Protein 1JBU (pdb70)

Secondary structure (DSSP, 8-state):
--SGGG--TTEEEEEETTEEEEEEEE-SSSEEEE-GGGGS---S----EEEEE-----TTEEEEEEEEEEEETT--TTSSSS--EEEEESSPPPPBTTB-PPB---HHHHHHTGGG-SEEEEEE---EEEEEEBPPGGGHHHHTGGG--TTPPS-HHHHEEEEEEE-S--TTHHHHTT-EEEEEETTEEEEEEEEEE-TT-SSS-EEEEEEEGGGTHHHHHHHHHSPP-S-SEEEE---/-TTTGGGG-SSEEE--SSS--EEE--TTEEE-TTSS-EEESSSS-TT--HHHH-/---EEEESSSTT---

Solvent-accessible surface area: 14350 Å² total; per-residue (Å²): 185,30,0,27,141,3,14,6,5,1,6,0,20,0,32,13,52,59,56,70,38,4,0,0,2,0,12,50,50,55,30,0,1,0,0,0,59,8,0,16,161,3,158,104,17,161,31,1,34,0,14,2,12,50,60,106,223,148,38,44,88,27,60,51,146,2,6,7,0,2,1,0,36,46,10,76,69,64,11,32,2,6,3,0,0,0,0,61,1,102,115,59,5,96,43,32,29,36,0,0,8,0,0,20,2,58,73,65,7,4,72,121,18,4,54,155,40,157,102,1,1,10,1,8,20,92,4,92,38,76,101,3,79,27,21,71,200,154,93,1,132,95,7,1,115,93,13,111,88,143,87,21,22,104,91,6,41,67,47,0,12,0,0,16,113,4,113,22,66,126,160,18,33,118,0,10,12,0,1,0,2,0,1,74,44,110,38,0,24,0,1,15,0,2,1,14,58,1,43,6,18,49,108,90,16,0,67,0,2,2,0,53,0,7,32,0,3,104,4,0,74,46,2,47,172,37,143,109,62,102,12,16,0,2,74,0,43,24,136,132,5,102,85,152,10,14,35,0,23,1,6,14,31,77,96,155,69,116,164,46,46,6,89,27,30,156,15,15,49,73,92,114,90,24,32,24,10,49,57,85,78,136,36,11,10,0,31,5,17,66,109,126,151,105,152,22,88,53,51,6,158,54,18,127,98,3,143,95

B-factor: mean 36.64, std 18.01, range [12.07, 80.24]

Nearest PDB structures (foldseek):
  1jbu-assembly2_H  TM=1.004E+00  e=6.207E-51  Homo sapiens
  1hcg-assembly1_A  TM=8.419E-01  e=1.911E-21  Homo sapiens
  3hpt-assembly2_D  TM=8.370E-01  e=3.574E-20  Homo sapiens
  1fax-assembly1_A  TM=8.422E-01  e=1.179E-19  Homo sapiens
  5vof-assembly1_H  TM=8.433E-01  e=3.128E-19  Homo sapiens

Structure (mmCIF, N/CA/C/O backbone):
data_1JBU
#
_entry.id   1JBU
#
_cell.length_a   67.440
_cell.length_b   84.510
_cell.length_c   84.840
_cell.angle_alpha   90.00
_cell.angle_beta   90.00
_cell.angle_gamma   90.00
#
_symmetry.space_group_name_H-M   'P 21 21 21'
#
loop_
_entity.id
_entity.type
_entity.pdbx_description
1 polymer 'COAGULATION FACTOR VII'
2 polymer 'COAGULATION FACTOR VII'
3 polymer 'Peptide exosite inhibitor A-183'
4 non-polymer 'SULFATE ION'
5 non-polymer BENZAMIDINE
6 water water
#
loop_
_atom_site.group_PDB
_atom_site.id
_atom_site.type_symbol
_atom_site.label_atom_id
_atom_site.label_alt_id
_atom_site.label_comp_id
_atom_site.label_asym_id
_atom_site.label_entity_id
_atom_site.label_seq_id
_atom_site.pdbx_PDB_ins_code
_atom_site.Cartn_x
_atom_site.Cartn_y
_atom_site.Cartn_z
_atom_site.occupancy
_atom_site.B_iso_or_equiv
_atom_site.auth_seq_id
_atom_site.auth_comp_id
_atom_site.auth_asym_id
_atom_site.auth_atom_id
_atom_site.pdbx_PDB_model_num
ATOM 1 N N . LYS A 1 5 ? 20.197 14.716 20.108 1.00 60.80 20 LYS H N 1
ATOM 2 C CA . LYS A 1 5 ? 20.084 14.445 18.676 1.00 58.16 20 LYS H CA 1
ATOM 3 C C . LYS A 1 5 ? 21.369 14.801 17.928 1.00 54.31 20 LYS H C 1
ATOM 4 O O . LYS A 1 5 ? 21.923 15.886 18.122 1.00 53.77 20 LYS H O 1
ATOM 10 N N . VAL A 1 6 ? 21.844 13.873 17.095 1.00 46.04 21 VAL H N 1
ATOM 11 C CA . VAL A 1 6 ? 23.046 14.081 16.287 1.00 38.96 21 VAL H CA 1
ATOM 12 C C . VAL A 1 6 ? 22.818 15.243 15.329 1.00 34.17 21 VAL H C 1
ATOM 13 O O . VAL A 1 6 ? 23.620 16.164 15.261 1.00 35.98 21 VAL H O 1
ATOM 17 N N . CYS A 1 7 ? 21.721 15.183 14.585 1.00 34.45 22 CYS H N 1
ATOM 18 C CA . CYS A 1 7 ? 21.377 16.226 13.625 1.00 31.78 22 CYS H CA 1
ATOM 19 C C . CYS A 1 7 ? 20.456 17.258 14.268 1.00 32.97 22 CYS H C 1
ATOM 20 O O . CYS A 1 7 ? 19.573 16.907 15.046 1.00 35.09 22 CYS H O 1
ATOM 23 N N . PRO A 1 8 ? 20.636 18.543 13.929 1.00 36.59 23 PRO H N 1
ATOM 24 C CA . PRO A 1 8 ? 19.814 19.627 14.486 1.00 38.34 23 PRO H CA 1
ATOM 25 C C . PRO A 1 8 ? 18.328 19.433 14.201 1.00 37.90 23 PRO H C 1
ATOM 26 O O . PRO A 1 8 ? 17.920 19.330 13.041 1.00 36.76 23 PRO H O 1
ATOM 30 N N . LYS A 1 9 ? 17.535 19.371 15.275 1.00 35.69 24 LYS H N 1
ATOM 31 C CA . LYS A 1 9 ? 16.086 19.162 15.193 1.00 36.96 24 LYS H CA 1
ATOM 32 C C . LYS A 1 9 ? 15.786 17.838 14.499 1.00 35.36 24 LYS H C 1
ATOM 33 O O . LYS A 1 9 ? 14.680 17.634 14.007 1.00 35.03 24 LYS H O 1
ATOM 39 N N . GLY A 1 10 ? 16.777 16.945 14.464 1.00 35.63 25 GLY H N 1
ATOM 40 C CA . GLY A 1 10 ? 16.610 15.656 13.814 1.00 29.97 25 GLY H CA 1
ATOM 41 C C . GLY A 1 10 ? 16.635 15.737 12.292 1.00 28.10 25 GLY H C 1
ATOM 42 O O . GLY A 1 10 ? 16.251 14.787 11.602 1.00 32.17 25 GLY H O 1
ATOM 43 N N . GLU A 1 11 ? 17.092 16.866 11.762 1.00 28.17 26 GLU H N 1
ATOM 44 C CA . GLU A 1 11 ? 17.165 17.067 10.315 1.00 27.84 26 GLU H CA 1
ATOM 45 C C . GLU A 1 11 ? 18.619 16.967 9.823 1.00 26.40 26 GLU H C 1
ATOM 46 O O . GLU A 1 11 ? 19.385 17.927 9.950 1.00 29.67 26 GLU H O 1
ATOM 52 N N . CYS A 1 12 ? 19.008 15.806 9.298 1.00 26.43 27 CYS H N 1
ATOM 53 C CA . CYS A 1 12 ? 20.376 15.625 8.797 1.00 23.76 27 CYS H CA 1
ATOM 54 C C . CYS A 1 12 ? 20.535 16.367 7.461 1.00 22.06 27 CYS H C 1
ATOM 55 O O . CYS A 1 12 ? 19.707 16.242 6.575 1.00 25.95 27 CYS H O 1
ATOM 58 N N . PRO A 1 13 ? 21.622 17.144 7.306 1.00 20.65 28 PRO H N 1
ATOM 59 C CA . PRO A 1 13 ? 21.834 17.904 6.075 1.00 16.57 28 PRO H CA 1
ATOM 60 C C . PRO A 1 13 ? 21.936 17.129 4.756 1.00 18.86 28 PRO H C 1
ATOM 61 O O . PRO A 1 13 ? 21.753 17.716 3.691 1.00 24.73 28 PRO H O 1
ATOM 65 N N . TRP A 1 14 ? 22.199 15.825 4.831 1.00 18.20 29 TRP H N 1
ATOM 66 C CA . TRP A 1 14 ? 22.295 14.991 3.621 1.00 18.31 29 TRP H CA 1
ATOM 67 C C . TRP A 1 14 ? 20.970 14.329 3.245 1.00 19.73 29 TRP H C 1
ATOM 68 O O . TRP A 1 14 ? 20.887 13.622 2.242 1.00 23.92 29 TRP H O 1
ATOM 79 N N A GLN A 1 15 ? 19.953 14.498 4.082 0.55 19.28 30 GLN H N 1
ATOM 80 N N B GLN A 1 15 ? 19.943 14.575 4.054 0.45 19.66 30 GLN H N 1
ATOM 81 C CA A GLN A 1 15 ? 18.665 13.883 3.791 0.55 17.15 30 GLN H CA 1
ATOM 82 C CA B GLN A 1 15 ? 18.613 14.012 3.833 0.45 18.73 30 GLN H CA 1
ATOM 83 C C A GLN A 1 15 ? 17.963 14.552 2.613 0.55 16.74 30 GLN H C 1
ATOM 84 C C B GLN A 1 15 ? 17.934 14.593 2.596 0.45 17.49 30 GLN H C 1
ATOM 85 O O A GLN A 1 15 ? 17.976 15.772 2.471 0.55 21.71 30 GLN H O 1
ATOM 86 O O B GLN A 1 15 ? 17.942 15.806 2.389 0.45 21.52 30 GLN H O 1
ATOM 97 N N . VAL A 1 16 ? 17.346 13.726 1.779 1.00 19.48 31 VAL H N 1
ATOM 98 C CA . VAL A 1 16 ? 16.642 14.183 0.595 1.00 17.59 31 VAL H CA 1
ATOM 99 C C . VAL A 1 16 ? 15.223 13.633 0.619 1.00 17.84 31 VAL H C 1
ATOM 100 O O . VAL A 1 16 ? 14.996 12.510 1.075 1.00 23.18 31 VAL H O 1
ATOM 104 N N . LEU A 1 17 ? 14.277 14.462 0.185 1.00 20.96 32 LEU H N 1
ATOM 105 C CA . LEU A 1 17 ? 12.883 14.063 0.068 1.00 17.55 32 LEU H CA 1
ATOM 106 C C . LEU A 1 17 ? 12.578 14.032 -1.437 1.00 20.41 32 LEU H C 1
ATOM 107 O O . LEU A 1 17 ? 12.814 15.010 -2.154 1.00 22.51 32 LEU H O 1
ATOM 112 N N . LEU A 1 18 ? 12.079 12.900 -1.913 1.00 20.75 33 LEU H N 1
ATOM 113 C CA . LEU A 1 18 ? 11.740 12.770 -3.320 1.00 17.34 33 LEU H CA 1
ATOM 114 C C . LEU A 1 18 ? 10.221 12.931 -3.465 1.00 19.84 33 LEU H C 1
ATOM 115 O O . LEU A 1 18 ? 9.456 12.264 -2.771 1.00 27.98 33 LEU H O 1
ATOM 120 N N . LEU A 1 19 ? 9.811 13.838 -4.350 1.00 20.52 34 LEU H N 1
ATOM 121 C CA . LEU A 1 19 ? 8.400 14.107 -4.608 1.00 16.54 34 LEU H CA 1
ATOM 122 C C . LEU A 1 19 ? 8.071 13.876 -6.079 1.00 17.68 34 LEU H C 1
ATOM 123 O O . LEU A 1 19 ? 8.896 14.146 -6.963 1.00 21.08 34 LEU H O 1
ATOM 128 N N . VAL A 1 20 ? 6.843 13.423 -6.317 1.00 22.18 35 VAL H N 1
ATOM 129 C CA . VAL A 1 20 ? 6.316 13.203 -7.664 1.00 19.45 35 VAL H CA 1
ATOM 130 C C . VAL A 1 20 ? 4.946 13.903 -7.658 1.00 19.55 35 VAL H C 1
ATOM 131 O O . VAL A 1 20 ? 4.095 13.575 -6.835 1.00 27.15 35 VAL H O 1
ATOM 135 N N . ASN A 1 21 ? 4.751 14.866 -8.554 1.00 21.99 37 ASN H N 1
ATOM 136 C CA . ASN A 1 21 ? 3.492 15.605 -8.605 1.00 22.32 37 ASN H CA 1
ATOM 137 C C . ASN A 1 21 ? 3.223 16.254 -7.226 1.00 25.19 37 ASN H C 1
ATOM 138 O O . ASN A 1 21 ? 2.082 16.383 -6.809 1.00 27.93 37 ASN H O 1
ATOM 143 N N . GLY A 1 22 ? 4.292 16.588 -6.506 1.00 22.48 38 GLY H N 1
ATOM 144 C CA . GLY A 1 22 ? 4.167 17.208 -5.197 1.00 16.21 38 GLY H CA 1
ATOM 145 C C . GLY A 1 22 ? 3.882 16.259 -4.044 1.00 19.07 38 GLY H C 1
ATOM 146 O O . GLY A 1 22 ? 3.854 16.685 -2.876 1.00 24.71 38 GLY H O 1
ATOM 147 N N . ALA A 1 23 ? 3.684 14.982 -4.349 1.00 23.08 39 ALA H N 1
ATOM 148 C CA . ALA A 1 23 ? 3.395 13.988 -3.321 1.00 18.63 39 ALA H CA 1
ATOM 149 C C . ALA A 1 23 ? 4.662 13.227 -2.922 1.00 22.34 39 ALA H C 1
ATOM 150 O O . ALA A 1 23 ? 5.529 12.982 -3.755 1.00 24.72 39 ALA H O 1
ATOM 152 N N . GLN A 1 24 ? 4.754 12.849 -1.646 1.00 25.02 40 GLN H N 1
ATOM 153 C CA . GLN A 1 24 ? 5.911 12.110 -1.144 1.00 21.51 40 GLN H CA 1
ATOM 154 C C . GLN A 1 24 ? 6.072 10.746 -1.797 1.00 23.72 40 GLN H C 1
ATOM 155 O O . GLN A 1 24 ? 5.154 9.925 -1.795 1.00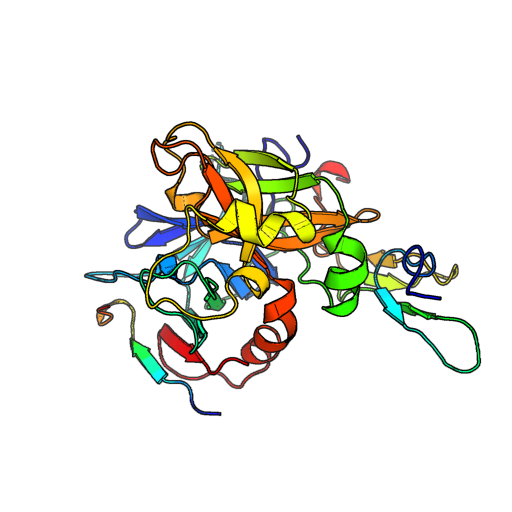 25.98 40 GLN H O 1
ATOM 161 N N . LEU A 1 25 ? 7.262 10.498 -2.337 1.00 20.84 41 LEU H N 1
ATOM 162 C CA . LEU A 1 25 ? 7.540 9.221 -2.974 1.00 17.95 41 LEU H CA 1
ATOM 163 C C . LEU A 1 25 ? 8.451 8.379 -2.104 1.00 19.46 41 LEU H C 1
ATOM 164 O O . LEU A 1 25 ? 8.127 7.245 -1.754 1.00 23.33 41 LEU H O 1
ATOM 169 N N . CYS A 1 26 ? 9.582 8.970 -1.731 1.00 19.68 42 CYS H N 1
ATOM 170 C CA . CYS A 1 26 ? 10.594 8.260 -0.969 1.00 17.49 42 CYS H CA 1
ATOM 171 C C . CYS A 1 26 ? 11.610 9.263 -0.450 1.00 15.91 42 CYS H C 1
ATOM 172 O O . CYS A 1 26 ? 11.496 10.461 -0.691 1.00 20.85 42 CYS H O 1
ATOM 175 N N . GLY A 1 27 ? 12.588 8.744 0.280 1.00 21.91 43 GLY H N 1
ATOM 176 C CA . GLY A 1 27 ? 13.665 9.554 0.809 1.00 21.03 43 GLY H CA 1
ATOM 177 C C . GLY A 1 27 ? 14.911 9.224 -0.005 1.00 19.52 43 GLY H C 1
ATOM 178 O O . GLY A 1 27 ? 14.860 8.399 -0.924 1.00 23.17 43 GLY H O 1
ATOM 179 N N . GLY A 1 28 ? 16.021 9.871 0.339 1.00 20.97 44 GLY H N 1
ATOM 180 C CA . GLY A 1 28 ? 17.270 9.639 -0.360 1.00 16.14 44 GLY H CA 1
ATOM 181 C C . GLY A 1 28 ? 18.426 10.282 0.388 1.00 16.40 44 GLY H C 1
ATOM 182 O O . GLY A 1 28 ? 18.220 10.951 1.402 1.00 20.32 44 GLY H O 1
ATOM 183 N N . THR A 1 29 ? 19.635 10.112 -0.135 1.00 20.33 45 THR H N 1
ATOM 184 C CA . THR A 1 29 ? 20.835 10.659 0.495 1.00 16.89 45 THR H CA 1
ATOM 185 C C . THR A 1 29 ? 21.705 11.399 -0.529 1.00 16.96 45 THR H C 1
ATOM 186 O O . THR A 1 29 ? 22.051 10.851 -1.566 1.00 22.31 45 THR H O 1
ATOM 190 N N . LEU A 1 30 ? 22.067 12.638 -0.216 1.00 16.35 46 LEU H N 1
ATOM 191 C CA . LEU A 1 30 ? 22.947 13.424 -1.080 1.00 16.52 46 LEU H CA 1
ATOM 192 C C . LEU A 1 30 ? 24.371 12.895 -0.831 1.00 17.01 46 LEU H C 1
ATOM 193 O O . LEU A 1 30 ? 24.766 12.734 0.327 1.00 21.77 46 LEU H O 1
ATOM 198 N N . ILE A 1 31 ? 25.119 12.574 -1.890 1.00 20.61 47 ILE H N 1
ATOM 199 C CA . ILE A 1 31 ? 26.498 12.104 -1.701 1.00 14.91 47 ILE H CA 1
ATOM 200 C C . ILE A 1 31 ? 27.554 13.066 -2.281 1.00 18.10 47 ILE H C 1
ATOM 201 O O . ILE A 1 31 ? 28.752 12.900 -2.074 1.00 27.78 47 ILE H O 1
ATOM 206 N N . ASN A 1 32 ? 27.069 14.072 -3.003 1.00 20.80 48 ASN H N 1
ATOM 207 C CA . ASN A 1 32 ? 27.872 15.150 -3.585 1.00 20.31 48 ASN H CA 1
ATOM 208 C C . ASN A 1 32 ? 26.867 16.158 -4.176 1.00 22.11 48 ASN H C 1
ATOM 209 O O . ASN A 1 32 ? 25.665 15.914 -4.125 1.00 26.96 48 ASN H O 1
ATOM 214 N N . THR A 1 33 ? 27.324 17.252 -4.770 1.00 23.68 49 THR H N 1
ATOM 215 C CA . THR A 1 33 ? 26.380 18.263 -5.258 1.00 21.94 49 THR H CA 1
ATOM 216 C C . THR A 1 33 ? 25.406 17.853 -6.351 1.00 20.83 49 THR H C 1
ATOM 217 O O . THR A 1 33 ? 24.398 18.515 -6.548 1.00 23.96 49 THR H O 1
ATOM 221 N N . ILE A 1 34 ? 25.675 16.748 -7.031 1.00 22.74 50 ILE H N 1
ATOM 222 C CA . ILE A 1 34 ? 24.813 16.350 -8.132 1.00 20.94 50 ILE H CA 1
ATOM 223 C C . ILE A 1 34 ? 24.175 14.966 -8.042 1.00 17.59 50 ILE H C 1
ATOM 224 O O . ILE A 1 34 ? 23.227 14.668 -8.767 1.00 20.18 50 ILE H O 1
ATOM 229 N N . TRP A 1 35 ? 24.651 14.146 -7.113 1.00 22.10 51 TRP H N 1
ATOM 230 C CA . TRP A 1 35 ? 24.165 12.789 -6.995 1.00 18.94 51 TRP H CA 1
ATOM 231 C C . TRP A 1 35 ? 23.478 12.468 -5.668 1.00 19.09 51 TRP H C 1
ATOM 232 O O . TRP A 1 35 ? 23.931 12.867 -4.596 1.00 23.08 51 TRP H O 1
ATOM 243 N N . VAL A 1 36 ? 22.401 11.702 -5.783 1.00 22.39 52 VAL H N 1
ATOM 244 C CA . VAL A 1 36 ? 21.587 11.270 -4.656 1.00 18.67 52 VAL H CA 1
ATOM 245 C C . VAL A 1 36 ? 21.411 9.761 -4.740 1.00 17.09 52 VAL H C 1
ATOM 246 O O . VAL A 1 36 ? 21.197 9.211 -5.829 1.00 19.34 52 VAL H O 1
ATOM 250 N N . VAL A 1 37 ? 21.503 9.086 -3.597 1.00 20.11 53 VAL H N 1
ATOM 251 C CA . VAL A 1 37 ? 21.318 7.643 -3.572 1.00 16.02 53 VAL H CA 1
ATOM 252 C C . VAL A 1 37 ? 19.988 7.329 -2.879 1.00 17.60 53 VAL H C 1
ATOM 253 O O . VAL A 1 37 ? 19.690 7.875 -1.815 1.00 24.99 53 VAL H O 1
ATOM 257 N N . SER A 1 38 ? 19.182 6.483 -3.513 1.00 19.32 54 SER H N 1
ATOM 258 C CA . SER A 1 38 ? 17.883 6.089 -2.969 1.00 16.78 54 SER H CA 1
ATOM 259 C C . SER A 1 38 ? 17.692 4.580 -3.210 1.00 18.31 54 SER H C 1
ATOM 260 O O . SER A 1 38 ? 18.668 3.847 -3.422 1.00 22.74 54 SER H O 1
ATOM 263 N N . ALA A 1 39 ? 16.457 4.108 -3.096 1.00 21.18 55 ALA H N 1
ATOM 264 C CA . ALA A 1 39 ? 16.160 2.694 -3.298 1.00 17.31 55 ALA H CA 1
ATOM 265 C C . ALA A 1 39 ? 15.449 2.462 -4.636 1.00 17.64 55 ALA H C 1
ATOM 266 O O . ALA A 1 39 ? 14.604 3.255 -5.057 1.00 22.57 55 ALA H O 1
ATOM 268 N N . ALA A 1 40 ? 15.812 1.366 -5.291 1.00 19.40 56 ALA H N 1
ATOM 269 C CA . ALA A 1 40 ? 15.213 0.993 -6.578 1.00 22.19 56 ALA H CA 1
ATOM 270 C C . ALA A 1 40 ? 13.702 0.742 -6.492 1.00 19.51 56 ALA H C 1
ATOM 271 O O . ALA A 1 40 ? 12.971 1.082 -7.415 1.00 24.48 56 ALA H O 1
ATOM 273 N N . HIS A 1 41 ? 13.232 0.189 -5.373 1.00 22.20 57 HIS H N 1
ATOM 274 C CA . HIS A 1 41 ? 11.811 -0.121 -5.228 1.00 20.81 57 HIS H CA 1
ATOM 275 C C . HIS A 1 41 ? 10.921 1.117 -5.279 1.00 24.19 57 HIS H C 1
ATOM 276 O O . HIS A 1 41 ? 9.718 1.014 -5.520 1.00 26.05 57 HIS H O 1
ATOM 283 N N . CYS A 1 42 ? 11.530 2.290 -5.106 1.00 22.69 58 CYS H N 1
ATOM 284 C CA . CYS A 1 42 ? 10.795 3.550 -5.176 1.00 22.46 58 CYS H CA 1
ATOM 285 C C . CYS A 1 42 ? 10.297 3.804 -6.597 1.00 21.46 58 CYS H C 1
ATOM 286 O O . CYS A 1 42 ? 9.438 4.666 -6.821 1.00 25.91 58 CYS H O 1
ATOM 289 N N . PHE A 1 43 ? 10.850 3.061 -7.556 1.00 21.30 59 PHE H N 1
ATOM 290 C CA . PHE A 1 43 ? 10.464 3.228 -8.949 1.00 21.06 59 PHE H CA 1
ATOM 291 C C . PHE A 1 43 ? 9.727 2.022 -9.548 1.00 24.10 59 PHE H C 1
ATOM 292 O O . PHE A 1 43 ? 9.599 1.915 -10.767 1.00 26.98 59 PHE H O 1
ATOM 300 N N . ASP A 1 44 ? 9.196 1.157 -8.677 1.00 24.93 60 ASP H N 1
ATOM 301 C CA . ASP A 1 44 ? 8.455 -0.036 -9.116 1.00 26.98 60 ASP H CA 1
ATOM 302 C C . ASP A 1 44 ? 7.162 0.289 -9.864 1.00 29.27 60 ASP H C 1
ATOM 303 O O . ASP A 1 44 ? 6.783 -0.423 -10.789 1.00 31.10 60 ASP H O 1
ATOM 308 N N . LYS A 1 45 A 6.467 1.336 -9.422 1.00 30.83 60 LYS H N 1
ATOM 309 C CA . LYS A 1 45 A 5.206 1.741 -10.038 1.00 26.79 60 LYS H CA 1
ATOM 310 C C . LYS A 1 45 A 5.257 3.175 -10.513 1.00 24.24 60 LYS H C 1
ATOM 311 O O . LYS A 1 45 A 5.375 4.098 -9.706 1.00 25.76 60 LYS H O 1
ATOM 317 N N . ILE A 1 46 B 5.182 3.361 -11.829 1.00 23.22 60 ILE H N 1
ATOM 318 C CA . ILE A 1 46 B 5.225 4.695 -12.402 1.00 22.42 60 ILE H CA 1
ATOM 319 C C . ILE A 1 46 B 4.071 4.885 -13.370 1.00 26.00 60 ILE H C 1
ATOM 320 O O . ILE A 1 46 B 3.955 4.178 -14.376 1.00 29.35 60 ILE H O 1
ATOM 325 N N . LYS A 1 47 C 3.230 5.862 -13.064 1.00 29.24 60 LYS H N 1
ATOM 326 C CA . LYS A 1 47 C 2.080 6.153 -13.896 1.00 29.22 60 LYS H CA 1
ATOM 327 C C . LYS A 1 47 C 1.653 7.579 -13.673 1.00 27.80 60 LYS H C 1
ATOM 328 O O . LYS A 1 47 C 1.446 8.000 -12.526 1.00 29.32 60 LYS H O 1
ATOM 334 N N . ASN A 1 48 D 1.590 8.334 -14.769 1.00 29.14 60 ASN H N 1
ATOM 335 C CA . ASN A 1 48 D 1.167 9.733 -14.748 1.00 27.32 60 ASN H CA 1
ATOM 336 C C . ASN A 1 48 D 2.084 10.659 -13.930 1.00 28.15 60 ASN H C 1
ATOM 337 O O . ASN A 1 48 D 1.604 11.565 -13.237 1.00 26.42 60 ASN H O 1
ATOM 342 N N . TRP A 1 49 ? 3.394 10.406 -13.981 1.00 27.15 61 TRP H N 1
ATOM 343 C CA . TRP A 1 49 ? 4.352 11.262 -13.284 1.00 23.28 61 TRP H CA 1
ATOM 344 C C . TRP A 1 49 ? 4.602 12.455 -14.188 1.00 23.19 61 TRP H C 1
ATOM 345 O O . TRP A 1 49 ? 4.848 12.295 -15.381 1.00 27.10 61 TRP H O 1
ATOM 356 N N . ARG A 1 50 ? 4.540 13.652 -13.620 1.00 23.13 62 ARG H N 1
ATOM 357 C CA . ARG A 1 50 ? 4.772 14.863 -14.396 1.00 24.68 62 ARG H CA 1
ATOM 358 C C . ARG A 1 50 ? 6.181 15.356 -14.113 1.00 24.84 62 ARG H C 1
ATOM 359 O O . ARG A 1 50 ? 6.717 16.192 -14.844 1.00 26.84 62 ARG H O 1
ATOM 367 N N . ASN A 1 51 ? 6.798 14.795 -13.076 1.00 23.90 63 ASN H N 1
ATOM 368 C CA . ASN A 1 51 ? 8.134 15.203 -12.682 1.00 22.98 63 ASN H CA 1
ATOM 369 C C . ASN A 1 51 ? 8.663 14.282 -11.587 1.00 23.78 63 ASN H C 1
ATOM 370 O O . ASN A 1 51 ? 8.002 13.314 -11.214 1.00 24.91 63 ASN H O 1
ATOM 375 N N . LEU A 1 52 ? 9.868 14.592 -11.112 1.00 21.76 64 LEU H N 1
ATOM 376 C CA . LEU A 1 52 ? 10.524 13.888 -10.002 1.00 21.98 64 LEU H CA 1
ATOM 377 C C . LEU A 1 52 ? 11.427 14.983 -9.413 1.00 18.32 64 LEU H C 1
ATOM 378 O O . 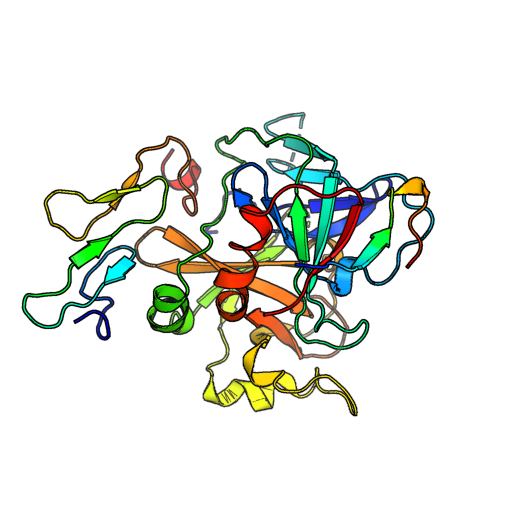LEU A 1 52 ? 12.381 15.431 -10.049 1.00 20.69 64 LEU H O 1
ATOM 383 N N . ILE A 1 53 ? 11.071 15.438 -8.221 1.00 19.15 65 ILE H N 1
ATOM 384 C CA . ILE A 1 53 ? 11.767 16.524 -7.553 1.00 17.73 65 ILE H CA 1
ATOM 385 C C . ILE A 1 53 ? 12.457 16.078 -6.268 1.00 18.98 65 ILE H C 1
ATOM 386 O O . ILE A 1 53 ? 11.872 15.344 -5.465 1.00 23.05 65 ILE H O 1
ATOM 391 N N . ALA A 1 54 ? 13.696 16.539 -6.085 1.00 20.10 66 ALA H N 1
ATOM 392 C CA . ALA A 1 54 ? 14.470 16.255 -4.881 1.00 20.36 66 ALA H CA 1
ATOM 393 C C . ALA A 1 54 ? 14.430 17.542 -4.042 1.00 20.08 66 ALA H C 1
ATOM 394 O O . ALA A 1 54 ? 14.730 18.632 -4.544 1.00 23.36 66 ALA H O 1
ATOM 396 N N . VAL A 1 55 ? 14.026 17.420 -2.782 1.00 21.74 67 VAL H N 1
ATOM 397 C CA . VAL A 1 55 ? 13.945 18.576 -1.896 1.00 19.67 67 VAL H CA 1
ATOM 398 C C . VAL A 1 55 ? 14.983 18.383 -0.793 1.00 18.85 67 VAL H C 1
ATOM 399 O O . VAL A 1 55 ? 15.070 17.310 -0.195 1.00 19.97 67 VAL H O 1
ATOM 403 N N . LEU A 1 56 ? 15.771 19.426 -0.547 1.00 24.87 68 LEU H N 1
ATOM 404 C CA . LEU A 1 56 ? 16.841 19.376 0.452 1.00 24.36 68 LEU H CA 1
ATOM 405 C C . LEU A 1 56 ? 16.731 20.569 1.385 1.00 26.81 68 LEU H C 1
ATOM 406 O O . LEU A 1 56 ? 16.081 21.567 1.055 1.00 26.68 68 LEU H O 1
ATOM 411 N N . GLY A 1 57 ? 17.409 20.464 2.529 1.00 28.30 69 GLY H N 1
ATOM 412 C CA . GLY A 1 57 ? 17.447 21.558 3.480 1.00 28.34 69 GLY H CA 1
ATOM 413 C C . GLY A 1 57 ? 16.405 21.662 4.575 1.00 34.35 69 GLY H C 1
ATOM 414 O O . GLY A 1 57 ? 15.699 20.709 4.899 1.00 35.84 69 GLY H O 1
ATOM 415 N N . GLU A 1 58 ? 16.343 22.857 5.156 1.00 40.20 70 GLU H N 1
ATOM 416 C CA . GLU A 1 58 ? 15.439 23.170 6.252 1.00 45.85 70 GLU H CA 1
ATOM 417 C C . GLU A 1 58 ? 13.983 23.179 5.798 1.00 49.52 70 GLU H C 1
ATOM 418 O O . GLU A 1 58 ? 13.599 23.953 4.921 1.00 49.73 70 GLU H O 1
ATOM 424 N N . HIS A 1 59 ? 13.180 22.307 6.398 1.00 54.06 71 HIS H N 1
ATOM 425 C CA . HIS A 1 59 ? 11.761 22.203 6.055 1.00 62.92 71 HIS H CA 1
ATOM 426 C C . HIS A 1 59 ? 10.868 22.316 7.291 1.00 64.24 71 HIS H C 1
ATOM 427 O O . HIS A 1 59 ? 9.640 22.313 7.182 1.00 67.25 71 HIS H O 1
ATOM 434 N N . ASP A 1 60 ? 11.490 22.414 8.462 0.00 65.35 72 ASP H N 1
ATOM 435 C CA . ASP A 1 60 ? 10.750 22.524 9.715 0.00 66.26 72 ASP H CA 1
ATOM 436 C C . ASP A 1 60 ? 11.648 23.057 10.828 0.00 66.44 72 ASP H C 1
ATOM 437 O O . ASP A 1 60 ? 12.853 23.230 10.641 0.00 66.58 72 ASP H O 1
ATOM 442 N N . HIS A 1 64 ? 10.295 29.527 7.054 0.00 78.22 76 HIS H N 1
ATOM 443 C CA . HIS A 1 64 ? 9.670 30.111 5.872 0.00 78.31 76 HIS H CA 1
ATOM 444 C C . HIS A 1 64 ? 10.744 30.487 4.854 0.00 78.97 76 HIS H C 1
ATOM 445 O O . HIS A 1 64 ? 11.484 31.454 5.054 0.00 79.07 76 HIS H O 1
ATOM 452 N N . ASP A 1 65 ? 10.833 29.700 3.778 1.00 79.89 77 ASP H N 1
ATOM 453 C CA . ASP A 1 65 ? 11.826 29.890 2.705 1.00 80.24 77 ASP H CA 1
ATOM 454 C C . ASP A 1 65 ? 13.256 29.528 3.137 1.00 80.24 77 ASP H C 1
ATOM 455 O O . ASP A 1 65 ? 14.074 29.083 2.321 1.00 79.82 77 ASP H O 1
ATOM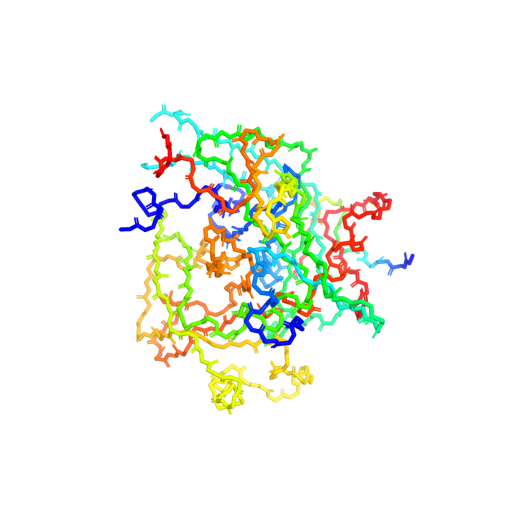 460 N N . GLY A 1 66 ? 13.523 29.712 4.430 1.00 80.24 78 GLY H N 1
ATOM 461 C CA . GLY A 1 66 ? 14.823 29.457 5.025 1.00 75.95 78 GLY H CA 1
ATOM 462 C C . GLY A 1 66 ? 15.550 28.173 4.693 1.00 72.88 78 GLY H C 1
ATOM 463 O O . GLY A 1 66 ? 15.162 27.087 5.124 1.00 76.77 78 GLY H O 1
ATOM 464 N N . ASP A 1 67 ? 16.622 28.331 3.925 1.00 67.58 79 ASP H N 1
ATOM 465 C CA . ASP A 1 67 ? 17.504 27.250 3.496 1.00 62.68 79 ASP H CA 1
ATOM 466 C C . ASP A 1 67 ? 16.880 25.982 2.893 1.00 55.41 79 ASP H C 1
ATOM 467 O O . ASP A 1 67 ? 17.233 24.868 3.294 1.00 55.71 79 ASP H O 1
ATOM 472 N N . GLU A 1 68 ? 15.969 26.146 1.934 1.00 44.45 80 GLU H N 1
ATOM 473 C CA . GLU A 1 68 ? 15.357 24.993 1.269 1.00 38.50 80 GLU H CA 1
ATOM 474 C C . GLU A 1 68 ? 15.619 25.066 -0.227 1.00 33.23 80 GLU H C 1
ATOM 475 O O . GLU A 1 68 ? 15.444 26.117 -0.842 1.00 37.35 80 GLU H O 1
ATOM 481 N N . GLN A 1 69 ? 16.052 23.948 -0.801 1.00 27.50 81 GLN H N 1
ATOM 482 C CA . GLN A 1 69 ? 16.352 23.880 -2.224 1.00 27.74 81 GLN H CA 1
ATOM 483 C C . GLN A 1 69 ? 15.653 22.706 -2.886 1.00 24.55 81 GLN H C 1
ATOM 484 O O . GLN A 1 69 ? 15.539 21.627 -2.305 1.00 29.50 81 GLN H O 1
ATOM 490 N N . SER A 1 70 ? 15.209 22.917 -4.118 1.00 22.32 82 SER H N 1
ATOM 491 C CA . SER A 1 70 ? 14.552 21.865 -4.865 1.00 23.89 82 SER H CA 1
ATOM 492 C C . SER A 1 70 ? 15.262 21.681 -6.192 1.00 22.75 82 SER H C 1
ATOM 493 O O . SER A 1 70 ? 15.749 22.646 -6.782 1.00 26.47 82 SER H O 1
ATOM 496 N N . ARG A 1 71 ? 15.313 20.435 -6.652 1.00 21.78 83 ARG H N 1
ATOM 497 C CA . ARG A 1 71 ? 15.987 20.107 -7.896 1.00 17.36 83 ARG H CA 1
ATOM 498 C C . ARG A 1 71 ? 15.283 19.026 -8.672 1.00 18.25 83 ARG H C 1
ATOM 499 O O . ARG A 1 71 ? 14.939 17.982 -8.123 1.00 23.51 83 ARG H O 1
ATOM 507 N N . ARG A 1 72 ? 15.048 19.293 -9.953 1.00 19.49 84 ARG H N 1
ATOM 508 C CA . ARG A 1 72 ? 14.452 18.293 -10.823 1.00 17.26 84 ARG H CA 1
ATOM 509 C C . ARG A 1 72 ? 15.479 17.170 -10.948 1.00 18.78 84 ARG H C 1
ATOM 510 O O . ARG A 1 72 ? 16.683 17.442 -11.027 1.00 24.02 84 ARG H O 1
ATOM 518 N N . VAL A 1 73 ? 15.017 15.922 -10.934 1.00 22.76 85 VAL H N 1
ATOM 519 C CA . VAL A 1 73 ? 15.915 14.780 -11.074 1.00 19.00 85 VAL H CA 1
ATOM 520 C C . VAL A 1 73 ? 15.984 14.422 -12.559 1.00 24.37 85 VAL H C 1
ATOM 521 O O . VAL A 1 73 ? 14.964 14.069 -13.172 1.00 28.12 85 VAL H O 1
ATOM 525 N N . ALA A 1 74 ? 17.183 14.528 -13.127 1.00 21.30 86 ALA H N 1
ATOM 526 C CA . ALA A 1 74 ? 17.397 14.240 -14.540 1.00 20.14 86 ALA H CA 1
ATOM 527 C C . ALA A 1 74 ? 17.353 12.775 -14.904 1.00 21.65 86 ALA H C 1
ATOM 528 O O . ALA A 1 74 ? 16.800 12.415 -15.935 1.00 26.39 86 ALA H O 1
ATOM 530 N N . GLN A 1 75 ? 17.907 11.925 -14.043 1.00 22.81 87 GLN H N 1
ATOM 531 C CA . GLN A 1 75 ? 17.991 10.512 -14.361 1.00 18.38 87 GLN H CA 1
ATOM 532 C C . GLN A 1 75 ? 18.094 9.618 -13.134 1.00 21.32 87 GLN H C 1
ATOM 533 O O . GLN A 1 75 ? 18.691 9.996 -12.119 1.00 23.95 87 GLN H O 1
ATOM 539 N N . VAL A 1 76 ? 17.503 8.434 -13.255 1.00 21.31 88 VAL H N 1
ATOM 540 C CA . VAL A 1 76 ? 17.510 7.417 -12.213 1.00 17.39 88 VAL H CA 1
ATOM 541 C C . VAL A 1 76 ? 18.097 6.149 -12.838 1.00 19.65 88 VAL H C 1
ATOM 542 O O . VAL A 1 76 ? 17.654 5.708 -13.894 1.00 23.51 88 VAL H O 1
ATOM 546 N N . ILE A 1 77 ? 19.081 5.562 -12.166 1.00 23.02 89 ILE H N 1
ATOM 547 C CA . ILE A 1 77 ? 19.723 4.345 -12.639 1.00 20.41 89 ILE H CA 1
ATOM 548 C C . ILE A 1 77 ? 19.633 3.254 -11.568 1.00 21.46 89 ILE H C 1
ATOM 549 O O . ILE A 1 77 ? 19.973 3.480 -10.398 1.00 18.34 89 ILE H O 1
ATOM 554 N N . ILE A 1 78 ? 19.126 2.088 -11.965 1.00 23.39 90 ILE H N 1
ATOM 555 C CA . ILE A 1 78 ? 19.001 0.950 -11.069 1.00 21.09 90 ILE H CA 1
ATOM 556 C C . ILE A 1 78 ? 19.845 -0.209 -11.613 1.00 25.06 90 ILE H C 1
ATOM 557 O O . ILE A 1 78 ? 20.077 -0.302 -12.820 1.00 28.48 90 ILE H O 1
ATOM 562 N N . PRO A 1 79 ? 20.334 -1.097 -10.731 1.00 22.81 91 PRO H N 1
ATOM 563 C CA . PRO A 1 79 ? 21.150 -2.210 -11.229 1.00 22.25 91 PRO H CA 1
ATOM 564 C C . PRO A 1 79 ? 20.374 -3.274 -12.003 1.00 30.20 91 PRO H C 1
ATOM 565 O O . PRO A 1 79 ? 19.193 -3.508 -11.752 1.00 30.93 91 PRO H O 1
ATOM 569 N N . SER A 1 80 ? 21.060 -3.920 -12.942 1.00 31.56 92 SER H N 1
ATOM 570 C CA . SER A 1 80 ? 20.456 -4.963 -13.769 1.00 26.44 92 SER H CA 1
ATOM 571 C C . SER A 1 80 ? 19.961 -6.130 -12.920 1.00 27.66 92 SER H C 1
ATOM 572 O O . SER A 1 80 ? 18.997 -6.801 -13.284 1.00 32.97 92 SER H O 1
ATOM 575 N N . THR A 1 81 ? 20.595 -6.340 -11.769 1.00 28.85 93 THR H N 1
ATOM 576 C CA . THR A 1 81 ? 20.225 -7.435 -10.865 1.00 27.64 93 THR H CA 1
ATOM 577 C C . THR A 1 81 ? 18.962 -7.199 -10.038 1.00 29.83 93 THR H C 1
ATOM 578 O O . THR A 1 81 ? 18.466 -8.121 -9.387 1.00 31.93 93 THR H O 1
ATOM 582 N N . TYR A 1 82 ? 18.481 -5.960 -9.998 1.00 32.46 94 TYR H N 1
ATOM 583 C CA . TYR A 1 82 ? 17.275 -5.650 -9.230 1.00 28.26 94 TYR H CA 1
ATOM 584 C C . TYR A 1 82 ? 16.021 -6.237 -9.875 1.00 29.53 94 TYR H C 1
ATOM 585 O O . TYR A 1 82 ? 15.851 -6.165 -11.086 1.00 29.35 94 TYR H O 1
ATOM 594 N N . VAL A 1 83 ? 15.136 -6.782 -9.046 1.00 31.05 95 VAL H N 1
ATOM 595 C CA . VAL A 1 83 ? 13.878 -7.354 -9.521 1.00 30.99 95 VAL H CA 1
ATOM 596 C C . VAL A 1 83 ? 12.740 -6.802 -8.676 1.00 30.37 95 VAL H C 1
ATOM 597 O O . VAL A 1 83 ? 12.721 -6.979 -7.459 1.00 33.34 95 VAL H O 1
ATOM 601 N N . PRO A 1 84 ? 11.780 -6.116 -9.308 1.00 29.90 96 PRO H N 1
ATOM 602 C CA . PRO A 1 84 ? 10.649 -5.563 -8.554 1.00 30.14 96 PRO H CA 1
ATOM 603 C C . PRO A 1 84 ? 9.971 -6.646 -7.697 1.00 32.57 96 PRO H C 1
ATOM 604 O O . PRO A 1 84 ? 9.762 -7.773 -8.154 1.00 35.57 96 PRO H O 1
ATOM 608 N N . GLY A 1 85 ? 9.688 -6.312 -6.441 1.00 32.13 97 GLY H N 1
ATOM 609 C CA . GLY A 1 85 ? 9.043 -7.255 -5.541 1.00 34.30 97 GLY H CA 1
ATOM 610 C C . GLY A 1 85 ? 9.987 -8.072 -4.681 1.00 37.76 97 GLY H C 1
ATOM 611 O O . GLY A 1 85 ? 9.563 -8.696 -3.708 1.00 41.57 97 GLY H O 1
ATOM 612 N N . THR A 1 86 ? 11.264 -8.088 -5.045 1.00 38.22 98 THR H N 1
ATOM 613 C CA . THR A 1 86 ? 12.267 -8.834 -4.291 1.00 35.42 98 THR H CA 1
ATOM 614 C C . THR A 1 86 ? 13.115 -7.869 -3.448 1.00 34.41 98 THR H C 1
ATOM 615 O O . THR A 1 86 ? 13.537 -6.820 -3.933 1.00 32.18 98 THR H O 1
ATOM 619 N N . THR A 1 87 ? 13.337 -8.222 -2.184 1.00 34.31 99 THR H N 1
ATOM 620 C CA . THR A 1 87 ? 14.141 -7.407 -1.276 1.00 31.36 99 THR H CA 1
ATOM 621 C C . THR A 1 87 ? 15.620 -7.735 -1.461 1.00 31.83 99 THR H C 1
ATOM 622 O O . THR A 1 87 ? 16.214 -8.443 -0.652 1.00 32.37 99 THR H O 1
ATOM 626 N N . ASN A 1 88 ? 16.198 -7.248 -2.557 1.00 29.38 100 ASN H N 1
ATOM 627 C CA . ASN A 1 88 ? 17.613 -7.477 -2.860 1.00 29.32 100 ASN H CA 1
ATOM 628 C C . ASN A 1 88 ? 18.054 -6.438 -3.900 1.00 28.57 100 ASN H C 1
ATOM 629 O O . ASN A 1 88 ? 17.217 -5.929 -4.647 1.00 31.43 100 ASN H O 1
ATOM 634 N N . HIS A 1 89 ? 19.343 -6.081 -3.903 1.00 25.80 101 HIS H N 1
ATOM 635 C CA . HIS A 1 89 ? 19.888 -5.097 -4.857 1.00 25.06 101 HIS H CA 1
ATOM 636 C C . HIS A 1 89 ? 19.018 -3.837 -4.904 1.00 24.52 101 HIS H C 1
ATOM 637 O O . HIS A 1 89 ? 18.893 -3.190 -5.950 1.00 24.92 101 HIS H O 1
ATOM 644 N N . ASP A 1 90 ? 18.460 -3.464 -3.753 1.00 23.81 102 ASP H N 1
ATOM 645 C CA . ASP A 1 90 ? 17.554 -2.326 -3.679 1.00 21.62 102 ASP H CA 1
ATOM 646 C C . ASP A 1 90 ? 18.280 -0.984 -3.576 1.00 22.38 102 ASP H C 1
ATOM 647 O O . ASP A 1 90 ? 18.363 -0.376 -2.499 1.00 22.95 102 ASP H O 1
ATOM 652 N N . ILE A 1 91 ? 18.728 -0.494 -4.725 1.00 23.56 103 ILE H N 1
ATOM 653 C CA . ILE A 1 91 ? 19.476 0.747 -4.788 1.00 18.04 103 ILE H CA 1
ATOM 654 C C . ILE A 1 91 ? 19.268 1.467 -6.116 1.00 20.25 103 ILE H C 1
ATOM 655 O O . ILE A 1 91 ? 19.122 0.835 -7.158 1.00 23.16 103 ILE H O 1
ATOM 660 N N . ALA A 1 92 ? 19.246 2.799 -6.048 1.00 21.02 104 ALA H N 1
ATOM 661 C CA . ALA A 1 92 ? 19.070 3.659 -7.211 1.00 19.51 104 ALA H CA 1
ATOM 662 C C . ALA A 1 92 ? 19.996 4.868 -7.084 1.00 18.80 104 ALA H C 1
ATOM 663 O O . ALA A 1 92 ? 20.171 5.407 -5.992 1.00 21.51 104 ALA H O 1
ATOM 665 N N . LEU A 1 93 ? 20.582 5.280 -8.206 1.00 23.51 105 LEU H N 1
ATOM 666 C CA . LEU A 1 93 ? 21.461 6.446 -8.240 1.00 20.98 105 LEU H CA 1
ATOM 667 C C . LEU A 1 93 ? 20.735 7.487 -9.075 1.00 19.48 105 LEU H C 1
ATOM 668 O O . LEU A 1 93 ? 20.330 7.216 -10.218 1.00 19.56 105 LEU H O 1
ATOM 673 N N . LEU A 1 94 ? 20.536 8.657 -8.477 1.00 20.52 106 LEU H N 1
ATOM 674 C CA . LEU A 1 94 ? 19.845 9.766 -9.121 1.00 18.92 106 LEU H CA 1
ATOM 675 C C . LEU A 1 94 ? 20.790 10.911 -9.450 1.00 19.46 106 LEU H C 1
ATOM 676 O O . LEU A 1 94 ? 21.602 11.329 -8.606 1.00 20.80 106 LEU H O 1
ATOM 681 N N . ARG A 1 95 ? 20.653 11.435 -10.663 1.00 21.00 107 ARG H N 1
ATOM 682 C CA . ARG A 1 95 ? 21.452 12.575 -11.097 1.00 18.70 107 ARG H CA 1
ATOM 683 C C . ARG A 1 95 ? 20.521 13.785 -11.131 1.00 20.39 107 ARG H C 1
ATOM 684 O O . ARG A 1 95 ? 19.450 13.724 -11.744 1.00 25.37 107 ARG H O 1
ATOM 692 N N . LEU A 1 96 ? 20.928 14.866 -10.462 1.00 21.72 108 LEU H N 1
ATOM 693 C CA . LEU A 1 96 ? 20.146 16.097 -10.445 1.00 19.78 108 LEU H CA 1
ATOM 694 C C . LEU A 1 96 ? 20.515 16.879 -11.706 1.00 21.98 108 LEU H C 1
ATOM 695 O O . LEU A 1 96 ? 21.657 16.798 -12.165 1.00 24.03 108 LEU H O 1
ATOM 700 N N A HIS A 1 97 ? 19.549 17.602 -12.275 0.55 20.11 109 HIS H N 1
ATOM 701 N N B HIS A 1 97 ? 19.551 17.608 -12.259 0.45 21.57 109 HIS H N 1
ATOM 702 C CA A HIS A 1 97 ? 19.793 18.406 -13.479 0.55 22.16 109 HIS H CA 1
ATOM 703 C CA B HIS A 1 97 ? 19.776 18.405 -13.463 0.45 24.22 109 HIS H CA 1
ATOM 704 C C A HIS A 1 97 ? 20.857 19.461 -13.191 0.55 22.59 109 HIS H C 1
ATOM 705 C C B HIS A 1 97 ? 20.834 19.473 -13.198 0.45 23.70 109 HIS H C 1
ATOM 706 O O A HIS A 1 97 ? 21.745 19.690 -14.008 0.55 25.37 109 HIS H O 1
ATOM 707 O O B HIS A 1 97 ? 21.700 19.720 -14.034 0.45 25.78 109 HIS H O 1
ATOM 720 N N . GLN A 1 98 ? 20.767 20.079 -12.015 1.00 24.41 110 GLN H N 1
ATOM 721 C CA . GLN A 1 98 ? 21.706 21.122 -11.605 1.00 21.55 110 GLN H CA 1
ATOM 722 C C . GLN A 1 98 ? 22.170 20.828 -10.188 1.00 20.22 110 GLN H C 1
ATOM 723 O O . GLN A 1 98 ? 21.395 20.347 -9.357 1.00 23.05 110 GLN H O 1
ATOM 729 N N . PRO A 1 99 ? 23.416 21.199 -9.869 1.00 23.97 111 PRO H N 1
ATOM 730 C CA . PRO A 1 99 ? 23.918 20.940 -8.522 1.00 21.41 111 PRO H CA 1
ATOM 731 C C . PRO A 1 99 ? 23.220 21.747 -7.439 1.00 22.03 111 PRO H C 1
ATOM 732 O O . PRO A 1 99 ? 22.672 22.819 -7.697 1.00 25.29 111 PRO H O 1
ATOM 736 N N . VAL A 1 100 ? 23.162 21.169 -6.243 1.00 21.73 112 VAL H N 1
ATOM 737 C CA . VAL A 1 100 ? 22.599 21.883 -5.114 1.00 18.37 112 VAL H CA 1
ATOM 738 C C . VAL A 1 100 ? 23.743 22.774 -4.651 1.00 20.90 112 VAL H C 1
ATOM 739 O O . VAL A 1 100 ? 24.899 22.573 -5.055 1.00 22.26 112 VAL H O 1
ATOM 743 N N . VAL A 1 101 ? 23.413 23.782 -3.855 1.00 23.22 113 VAL H N 1
ATOM 744 C CA . VAL A 1 101 ? 24.420 24.670 -3.299 1.00 22.19 113 VAL H CA 1
ATOM 745 C C . VAL A 1 101 ? 24.601 24.198 -1.859 1.00 19.39 113 VAL H C 1
ATOM 746 O O . VAL A 1 101 ? 23.632 24.082 -1.116 1.00 25.33 113 VAL H O 1
ATOM 750 N N . LEU A 1 102 ? 25.830 23.895 -1.468 1.00 20.56 114 LEU H N 1
ATOM 751 C CA . LEU A 1 102 ? 26.049 23.431 -0.110 1.00 19.25 114 LEU H CA 1
ATOM 752 C C . LEU A 1 102 ? 25.917 24.593 0.878 1.00 21.54 114 LEU H C 1
ATOM 753 O O . LEU A 1 102 ? 26.361 25.707 0.610 1.00 26.84 114 LEU H O 1
ATOM 758 N N . THR A 1 103 ? 25.229 24.336 1.983 1.00 21.19 115 THR H N 1
ATOM 759 C CA . THR A 1 103 ? 25.002 25.339 3.020 1.00 18.14 115 THR H CA 1
ATOM 760 C C . THR A 1 103 ? 24.997 24.609 4.373 1.00 22.62 115 THR H C 1
ATOM 761 O O . THR A 1 103 ? 25.206 23.400 4.428 1.00 26.80 115 THR H O 1
ATOM 765 N N . ASP A 1 104 ? 24.726 25.346 5.454 1.00 24.00 116 ASP H N 1
ATOM 766 C CA . ASP A 1 104 ? 24.656 24.752 6.791 1.00 24.37 116 ASP H CA 1
ATOM 767 C C . ASP A 1 104 ? 23.585 23.656 6.863 1.00 26.92 116 ASP H C 1
ATOM 768 O O . ASP A 1 104 ? 23.634 22.797 7.736 1.00 28.35 116 ASP H O 1
ATOM 773 N N . HIS A 1 105 ? 22.605 23.701 5.966 1.00 27.21 117 HIS H N 1
ATOM 774 C CA . HIS A 1 105 ? 21.542 22.696 5.981 1.00 25.57 117 HIS H CA 1
ATOM 775 C C . HIS A 1 105 ? 21.520 21.732 4.794 1.00 20.94 117 HIS H C 1
ATOM 776 O O . HIS A 1 105 ? 20.626 20.896 4.690 1.00 28.33 117 HIS H O 1
ATOM 783 N N . VAL A 1 106 ? 22.541 21.809 3.947 1.00 19.40 118 VAL H N 1
ATOM 784 C CA . VAL A 1 106 ? 22.626 20.955 2.766 1.00 19.38 118 VAL H CA 1
ATOM 785 C C . VAL A 1 106 ? 24.083 20.548 2.637 1.00 18.02 118 VAL H C 1
ATOM 786 O O . VAL A 1 106 ? 24.932 21.350 2.243 1.00 26.30 118 VAL H O 1
ATOM 790 N N . VAL A 1 107 ? 24.371 19.325 3.075 1.00 17.37 119 VAL H N 1
ATOM 791 C CA . VAL A 1 107 ? 25.730 18.790 3.051 1.00 16.91 119 VAL H CA 1
ATOM 792 C C . VAL A 1 107 ? 25.643 17.317 2.662 1.00 18.31 119 VAL H C 1
ATOM 793 O O . VAL A 1 107 ? 24.772 16.595 3.146 1.00 23.83 119 VAL H O 1
ATOM 797 N N . PRO A 1 108 ? 26.570 16.847 1.812 1.00 19.76 120 PRO H N 1
ATOM 798 C CA . PRO A 1 108 ? 26.503 15.440 1.431 1.00 17.62 120 PRO H CA 1
ATOM 799 C C . PRO A 1 108 ? 27.067 14.522 2.517 1.00 19.56 120 PRO H C 1
ATOM 800 O O . PRO A 1 108 ? 27.792 14.965 3.403 1.00 26.12 120 PRO H O 1
ATOM 804 N N . LEU A 1 109 ? 26.634 13.263 2.484 1.00 16.88 121 LEU H N 1
ATOM 805 C CA . LEU A 1 109 ? 27.116 12.228 3.394 1.00 17.76 121 LEU H CA 1
ATOM 806 C C . LEU A 1 109 ? 28.247 11.582 2.588 1.00 19.55 121 LEU H C 1
ATOM 807 O O . LEU A 1 109 ? 28.095 11.380 1.377 1.00 22.85 121 LEU H O 1
ATOM 812 N N . CYS A 1 110 ? 29.370 11.246 3.225 1.00 19.30 122 CYS H N 1
ATOM 813 C CA . CYS A 1 110 ? 30.468 10.630 2.477 1.00 18.94 122 CYS H CA 1
ATOM 814 C C . CYS A 1 110 ? 30.205 9.200 1.989 1.00 20.35 122 CYS H C 1
ATOM 815 O O . CYS A 1 110 ? 29.754 8.354 2.763 1.00 22.46 122 CYS H O 1
ATOM 818 N N . LEU A 1 111 ? 30.462 8.939 0.706 1.00 20.97 123 LEU H N 1
ATOM 819 C CA . LEU A 1 111 ? 30.358 7.577 0.178 1.00 18.68 123 LEU H CA 1
ATOM 820 C C . LEU A 1 111 ? 31.773 7.081 0.488 1.00 22.26 123 LEU H C 1
ATOM 821 O O . LEU A 1 111 ? 32.754 7.585 -0.068 1.00 25.65 123 LEU H O 1
ATOM 826 N N . PRO A 1 112 ? 31.903 6.100 1.386 1.00 20.76 124 PRO H N 1
ATOM 827 C CA . PRO A 1 112 ? 33.228 5.594 1.739 1.00 19.46 124 PRO H CA 1
ATOM 828 C C . PRO A 1 112 ? 33.894 4.682 0.714 1.00 21.97 124 PRO H C 1
ATOM 829 O O . PRO A 1 112 ? 33.268 4.231 -0.235 1.00 26.62 124 PRO H O 1
ATOM 833 N N . GLU A 1 113 ? 35.191 4.450 0.912 1.00 22.66 125 GLU H N 1
ATOM 834 C CA . GLU A 1 113 ? 35.933 3.509 0.084 1.00 22.37 125 GLU H CA 1
ATOM 835 C C . GLU A 1 113 ? 35.459 2.146 0.575 1.00 23.30 125 GLU H C 1
ATOM 836 O O . GLU A 1 113 ? 35.167 1.974 1.761 1.00 26.95 125 GLU H O 1
ATOM 842 N N . ARG A 1 114 ? 35.382 1.187 -0.339 1.00 24.34 126 ARG H N 1
ATOM 843 C CA . ARG A 1 114 ? 34.924 -0.159 -0.019 1.00 26.59 126 ARG H CA 1
ATOM 844 C C . ARG A 1 114 ? 35.685 -0.845 1.123 1.00 27.79 126 ARG H C 1
ATOM 845 O O . ARG A 1 114 ? 35.075 -1.359 2.060 1.00 30.69 126 ARG H O 1
ATOM 853 N N . THR A 1 115 ? 37.011 -0.848 1.053 1.00 27.72 127 THR H N 1
ATOM 854 C CA . THR A 1 115 ? 37.806 -1.517 2.081 1.00 28.33 127 THR H CA 1
ATOM 855 C C . THR A 1 115 ? 37.582 -0.941 3.472 1.00 29.17 127 THR H C 1
ATOM 856 O O . THR A 1 115 ? 37.392 -1.686 4.433 1.00 33.90 127 THR H O 1
ATOM 860 N N . PHE A 1 116 ? 37.579 0.382 3.570 1.00 27.03 128 PHE H N 1
ATOM 861 C CA . PHE A 1 116 ? 37.334 1.052 4.839 1.00 25.39 128 PHE H CA 1
ATOM 862 C C . PHE A 1 116 ? 35.935 0.680 5.351 1.00 28.71 128 PHE H C 1
ATOM 863 O O . PHE A 1 116 ? 35.758 0.375 6.533 1.00 31.58 128 PHE H O 1
ATOM 871 N N . SER A 1 117 ? 34.947 0.690 4.457 1.00 28.63 129 SER H N 1
ATOM 872 C CA . SER A 1 117 ? 33.582 0.370 4.867 1.00 25.86 129 SER H CA 1
ATOM 873 C C . SER A 1 117 ? 33.478 -1.059 5.398 1.00 26.47 129 SER H C 1
ATOM 874 O O . SER A 1 117 ? 32.912 -1.283 6.468 1.00 27.00 129 SER H O 1
ATOM 877 N N . GLU A 1 118 A 34.104 -1.999 4.689 1.00 28.15 129 GLU H N 1
ATOM 878 C CA . GLU A 1 118 A 34.074 -3.410 5.063 1.00 27.86 129 GLU H CA 1
ATOM 879 C C . GLU A 1 118 A 34.894 -3.760 6.301 1.00 29.69 129 GLU H C 1
ATOM 880 O O . GLU A 1 118 A 34.493 -4.602 7.098 1.00 30.93 129 GLU H O 1
ATOM 886 N N . ARG A 1 119 B 36.036 -3.107 6.465 1.00 32.04 129 ARG H N 1
ATOM 887 C CA . ARG A 1 119 B 36.919 -3.396 7.587 1.00 30.92 129 ARG H CA 1
ATOM 888 C C . ARG A 1 119 B 36.642 -2.604 8.836 1.00 26.64 129 ARG H C 1
ATOM 889 O O . ARG A 1 119 B 36.902 -3.080 9.939 1.00 29.59 129 ARG H O 1
ATOM 897 N N . THR A 1 120 C 36.104 -1.401 8.677 1.00 25.97 129 THR H N 1
ATOM 898 C CA . THR A 1 120 C 35.872 -0.550 9.834 1.00 26.44 129 THR H CA 1
ATOM 899 C C . THR A 1 120 C 34.422 -0.185 10.116 1.00 27.60 129 THR H C 1
ATOM 900 O O . THR A 1 120 C 33.922 -0.449 11.215 1.00 32.68 129 THR H O 1
ATOM 904 N N . LEU A 1 121 D 33.737 0.393 9.130 1.00 26.15 129 LEU H N 1
ATOM 905 C CA . LEU A 1 121 D 32.347 0.805 9.321 1.00 23.36 129 LEU H CA 1
ATOM 906 C C . LEU A 1 121 D 31.408 -0.359 9.616 1.00 23.85 129 LEU H C 1
ATOM 907 O O . LEU A 1 121 D 30.500 -0.223 10.431 1.00 26.25 129 LEU H O 1
ATOM 912 N N . ALA A 1 122 E 31.647 -1.503 8.972 1.00 24.55 129 ALA H N 1
ATOM 913 C CA . ALA A 1 122 E 30.799 -2.676 9.167 1.00 25.18 12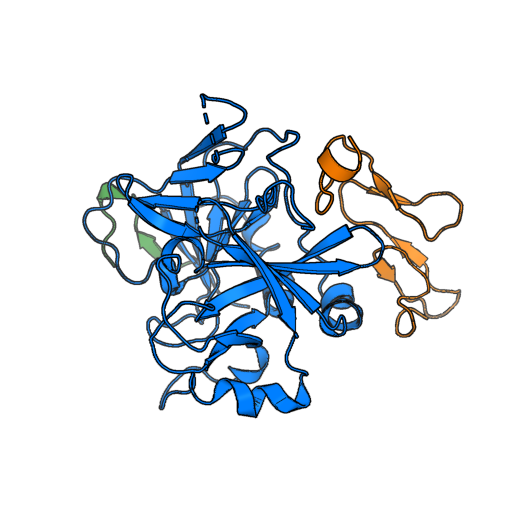9 ALA H CA 1
ATOM 914 C C . ALA A 1 122 E 30.796 -3.196 10.607 1.00 28.56 129 ALA H C 1
ATOM 915 O O . ALA A 1 122 E 29.945 -4.007 10.964 1.00 33.86 129 ALA H O 1
ATOM 917 N N . PHE A 1 123 F 31.723 -2.715 11.431 1.00 28.25 129 PHE H N 1
ATOM 918 C CA . PHE A 1 123 F 31.801 -3.152 12.823 1.00 28.53 129 PHE H CA 1
ATOM 919 C C . PHE A 1 123 F 31.364 -2.119 13.858 1.00 30.86 129 PHE H C 1
ATOM 920 O O . PHE A 1 123 F 31.480 -2.359 15.062 1.00 33.75 129 PHE H O 1
ATOM 928 N N . VAL A 1 124 G 30.880 -0.965 13.407 1.00 29.53 129 VAL H N 1
ATOM 929 C CA . VAL A 1 124 G 30.408 0.054 14.346 1.00 27.11 129 VAL H CA 1
ATOM 930 C C . VAL A 1 124 G 29.028 -0.438 14.819 1.00 28.01 129 VAL H C 1
ATOM 931 O O . VAL A 1 124 G 28.193 -0.818 14.001 1.00 27.04 129 VAL H O 1
ATOM 935 N N . ARG A 1 125 ? 28.813 -0.473 16.134 1.00 26.08 134 ARG H N 1
ATOM 936 C CA . ARG A 1 125 ? 27.560 -1.000 16.680 1.00 24.00 134 ARG H CA 1
ATOM 937 C C . ARG A 1 125 ? 26.257 -0.297 16.330 1.00 22.78 134 ARG H C 1
ATOM 938 O O . ARG A 1 125 ? 25.296 -0.956 15.927 1.00 25.48 134 ARG H O 1
ATOM 946 N N . PHE A 1 126 ? 26.221 1.022 16.462 1.00 25.82 135 PHE H N 1
ATOM 947 C CA . PHE A 1 126 ? 25.016 1.778 16.141 1.00 24.56 135 PHE H CA 1
ATOM 948 C C . PHE A 1 126 ? 25.186 2.639 14.880 1.00 24.50 135 PHE H C 1
ATOM 949 O O . PHE A 1 126 ? 26.303 3.004 14.512 1.00 25.41 135 PHE H O 1
ATOM 957 N N . SER A 1 127 ? 24.067 2.926 14.219 1.00 24.35 136 SER H N 1
ATOM 958 C CA . SER A 1 127 ? 24.054 3.791 13.044 1.00 21.33 136 SER H CA 1
ATOM 959 C C . SER A 1 127 ? 22.887 4.758 13.157 1.00 24.60 136 SER H C 1
ATOM 960 O O . SER A 1 127 ? 21.964 4.560 13.958 1.00 23.21 136 SER H O 1
ATOM 963 N N . LEU A 1 128 ? 22.946 5.817 12.362 1.00 25.50 137 LEU H N 1
ATOM 964 C CA . LEU A 1 128 ? 21.928 6.847 12.363 1.00 22.68 137 LEU H CA 1
ATOM 965 C C . LEU A 1 128 ? 21.080 6.780 11.108 1.00 24.22 137 LEU H C 1
ATOM 966 O O . LEU A 1 128 ? 21.580 6.970 10.000 1.00 25.05 137 LEU H O 1
ATOM 971 N N . VAL A 1 129 ? 19.794 6.517 11.290 1.00 24.51 138 VAL H N 1
ATOM 972 C CA . VAL A 1 129 ? 18.865 6.444 10.173 1.00 27.77 138 VAL H CA 1
ATOM 973 C C . VAL A 1 129 ? 17.992 7.690 10.194 1.00 30.56 138 VAL H C 1
ATOM 974 O O . VAL A 1 129 ? 17.547 8.123 11.253 1.00 31.07 138 VAL H O 1
ATOM 978 N N . SER A 1 130 ? 17.814 8.291 9.020 1.00 35.98 139 SER H N 1
ATOM 979 C CA . SER A 1 130 ? 17.002 9.496 8.861 1.00 34.54 139 SER H CA 1
ATOM 980 C C . SER A 1 130 ? 15.782 9.200 8.002 1.00 36.22 139 SER H C 1
ATOM 981 O O . SER A 1 130 ? 15.876 8.475 7.002 1.00 36.60 139 SER H O 1
ATOM 984 N N . GLY A 1 131 ? 14.641 9.776 8.376 1.00 42.60 140 GLY H N 1
ATOM 985 C CA . GLY A 1 131 ? 13.418 9.543 7.624 1.00 44.99 140 GLY H CA 1
ATOM 986 C C . GLY A 1 131 ? 12.452 10.712 7.635 1.00 47.71 140 GLY H C 1
ATOM 987 O O . GLY A 1 131 ? 12.834 11.841 7.975 1.00 37.99 140 GLY H O 1
ATOM 988 N N . TRP A 1 132 ? 11.215 10.458 7.201 1.00 51.72 141 TRP H N 1
ATOM 989 C CA . TRP A 1 132 ? 10.184 11.501 7.174 1.00 58.92 141 TRP H CA 1
ATOM 990 C C . TRP A 1 132 ? 8.865 10.995 7.751 1.00 58.09 141 TRP H C 1
ATOM 991 O O . TRP A 1 132 ? 8.262 11.639 8.616 1.00 62.32 141 TRP H O 1
ATOM 1002 N N . THR A 1 141 ? 8.092 16.015 7.825 1.00 63.06 151 THR H N 1
ATOM 1003 C CA . THR A 1 141 ? 9.076 16.408 8.828 1.00 63.57 151 THR H CA 1
ATOM 1004 C C . THR A 1 141 ? 10.168 15.344 8.952 1.00 59.31 151 THR H C 1
ATOM 1005 O O . THR A 1 141 ? 9.889 14.146 8.906 1.00 55.77 151 THR H O 1
ATOM 1009 N N . ALA A 1 142 ? 11.409 15.795 9.115 1.00 57.25 152 ALA H N 1
ATOM 1010 C CA . ALA A 1 142 ? 12.548 14.892 9.249 1.00 58.99 152 ALA H CA 1
ATOM 1011 C C . ALA A 1 142 ? 12.592 14.179 10.601 1.00 59.13 152 ALA H C 1
ATOM 1012 O O . ALA A 1 142 ? 12.319 14.780 11.640 1.00 57.14 152 ALA H O 1
ATOM 1014 N N . LEU A 1 143 ? 12.955 12.899 10.569 1.00 57.67 153 LEU H N 1
ATOM 1015 C CA . LEU A 1 143 ? 13.070 12.079 11.769 1.00 56.77 153 LEU H CA 1
ATOM 1016 C C . LEU A 1 143 ? 14.476 11.483 11.863 1.00 55.08 153 LEU H C 1
ATOM 1017 O O . LEU A 1 143 ? 15.112 11.186 10.852 1.00 54.15 153 LEU H O 1
ATOM 1022 N N . GLU A 1 144 ? 14.945 11.313 13.092 1.00 53.24 154 GLU H N 1
ATOM 1023 C CA . GLU A 1 144 ? 16.263 10.754 13.370 1.00 51.51 154 GLU H CA 1
ATOM 1024 C C . GLU A 1 144 ? 16.051 9.497 14.211 1.00 50.28 154 GLU H C 1
ATOM 1025 O O . GLU A 1 144 ? 15.118 9.436 15.012 1.00 51.93 154 GLU H O 1
ATOM 1031 N N . LEU A 1 145 ? 16.916 8.504 14.042 1.00 47.27 155 LEU H N 1
ATOM 1032 C CA . LEU A 1 145 ? 16.778 7.261 14.787 1.00 43.60 155 LEU H CA 1
ATOM 1033 C C . LEU A 1 145 ? 18.113 6.525 14.862 1.00 43.14 155 LEU H C 1
ATOM 1034 O O . LEU A 1 145 ? 18.745 6.279 13.839 1.00 43.86 155 LEU H O 1
ATOM 1039 N N . MET A 1 146 ? 18.560 6.209 16.072 1.00 39.49 156 MET H N 1
ATOM 1040 C CA . MET A 1 146 ? 19.806 5.473 16.240 1.00 36.13 156 MET H CA 1
ATOM 1041 C C . MET A 1 146 ? 19.396 3.997 16.237 1.00 35.70 156 MET H C 1
ATOM 1042 O O . MET A 1 146 ? 18.441 3.626 16.910 1.00 41.02 156 MET H O 1
ATOM 1047 N N . VAL A 1 147 ? 20.063 3.174 15.427 1.00 30.37 157 VAL H N 1
ATOM 1048 C CA . VAL A 1 147 ? 19.724 1.758 15.322 1.00 27.74 157 VAL H CA 1
ATOM 1049 C C . VAL A 1 147 ? 20.905 0.827 15.581 1.00 31.34 157 VAL H C 1
ATOM 1050 O O . VAL A 1 147 ? 22.047 1.127 15.214 1.00 29.58 157 VAL H O 1
ATOM 1054 N N . LEU A 1 148 ? 20.601 -0.325 16.179 1.00 28.49 158 LEU H N 1
ATOM 1055 C CA . LEU A 1 148 ? 21.599 -1.328 16.491 1.00 24.38 158 LEU H CA 1
ATOM 1056 C C . LEU A 1 148 ? 21.754 -2.294 15.319 1.00 25.35 158 LEU H C 1
ATOM 1057 O O . LEU A 1 148 ? 20.847 -3.070 15.014 1.00 29.40 158 LEU H O 1
ATOM 1062 N N . ASN A 1 149 ? 22.903 -2.233 14.654 1.00 25.84 159 ASN H N 1
ATOM 1063 C CA . ASN A 1 149 ? 23.173 -3.108 13.515 1.00 24.80 159 ASN H CA 1
ATOM 1064 C C . ASN A 1 149 ? 23.209 -4.578 13.912 1.00 28.84 159 ASN H C 1
ATOM 1065 O O . ASN A 1 149 ? 23.676 -4.925 14.997 1.00 31.93 159 ASN H O 1
ATOM 1070 N N . VAL A 1 150 ? 22.642 -5.423 13.054 1.00 29.98 160 VAL H N 1
ATOM 1071 C CA . VAL A 1 150 ? 22.620 -6.861 13.282 1.00 29.96 160 VAL H CA 1
ATOM 1072 C C . VAL A 1 150 ? 23.919 -7.418 12.709 1.00 34.14 160 VAL H C 1
ATOM 1073 O O . VAL A 1 150 ? 24.210 -7.240 11.526 1.00 34.70 160 VAL H O 1
ATOM 1077 N N . PRO A 1 151 ? 24.733 -8.071 13.556 1.00 37.23 161 PRO H N 1
ATOM 1078 C CA . PRO A 1 151 ? 26.018 -8.664 13.161 1.00 36.30 161 PRO H CA 1
ATOM 1079 C C . PRO A 1 151 ? 25.891 -9.624 11.979 1.00 37.46 161 PRO H C 1
ATOM 1080 O O . PRO A 1 151 ? 24.872 -10.289 11.815 1.00 35.91 161 PRO H O 1
ATOM 1084 N N . ARG A 1 152 ? 26.962 -9.718 11.196 1.00 41.26 162 ARG H N 1
ATOM 1085 C CA . ARG A 1 152 ? 27.024 -10.577 10.016 1.00 48.78 162 ARG H CA 1
ATOM 1086 C C . ARG A 1 152 ? 26.543 -12.011 10.269 1.00 52.01 162 ARG H C 1
ATOM 1087 O O . ARG A 1 152 ? 25.810 -12.575 9.454 1.00 51.26 162 ARG H O 1
ATOM 1095 N N . LEU A 1 153 ? 26.924 -12.577 11.413 1.00 53.96 163 LEU H N 1
ATOM 1096 C CA . LEU A 1 153 ? 26.544 -13.942 11.779 1.00 56.38 163 LEU H CA 1
ATOM 1097 C C . LEU A 1 153 ? 25.030 -14.158 11.861 1.00 55.46 163 LEU H C 1
ATOM 1098 O O . LEU A 1 153 ? 24.536 -15.247 11.565 1.00 57.49 163 LEU H O 1
ATOM 1103 N N . MET A 1 154 ? 24.302 -13.125 12.270 1.00 51.63 164 MET H N 1
ATOM 1104 C CA . MET A 1 154 ? 22.852 -13.213 12.407 1.00 50.51 164 MET H CA 1
ATOM 1105 C C . MET A 1 154 ? 22.066 -12.723 11.195 1.00 47.93 164 MET H C 1
ATOM 1106 O O . MET A 1 154 ? 20.832 -12.751 11.205 1.00 46.55 164 MET H O 1
ATOM 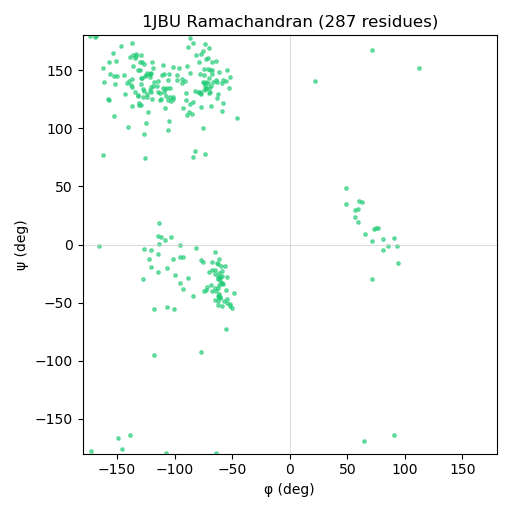1111 N N . THR A 1 155 ? 22.773 -12.273 10.161 1.00 48.17 165 THR H N 1
ATOM 1112 C CA . THR A 1 155 ? 22.123 -11.746 8.960 1.00 47.35 165 THR H CA 1
ATOM 1113 C C . THR A 1 155 ? 21.165 -12.721 8.282 1.00 50.21 165 THR H C 1
ATOM 1114 O O . THR A 1 155 ? 20.018 -12.368 7.999 1.00 49.97 165 THR H O 1
ATOM 1118 N N . GLN A 1 156 ? 21.612 -13.955 8.068 1.00 53.49 166 GLN H N 1
ATOM 1119 C CA . GLN A 1 156 ? 20.769 -14.963 7.432 1.00 56.57 166 GLN H CA 1
ATOM 1120 C C . GLN A 1 156 ? 19.445 -15.138 8.188 1.00 53.11 166 GLN H C 1
ATOM 1121 O O . GLN A 1 156 ? 18.386 -15.235 7.581 1.00 53.29 166 GLN H O 1
ATOM 1127 N N . ASP A 1 157 ? 19.497 -15.097 9.513 1.00 52.12 167 ASP H N 1
ATOM 1128 C CA . ASP A 1 157 ? 18.287 -15.248 10.313 1.00 51.71 167 ASP H CA 1
ATOM 1129 C C . ASP A 1 157 ? 17.367 -14.028 10.314 1.00 48.52 167 ASP H C 1
ATOM 1130 O O . ASP A 1 157 ? 16.146 -14.177 10.236 1.00 49.35 167 ASP H O 1
ATOM 1135 N N . CYS A 1 158 ? 17.943 -12.828 10.376 1.00 46.89 168 CYS H N 1
ATOM 1136 C CA . CYS A 1 158 ? 17.141 -11.598 10.402 1.00 43.47 168 CYS H CA 1
ATOM 1137 C C . CYS A 1 158 ? 16.446 -11.310 9.077 1.00 42.30 168 CYS H C 1
ATOM 1138 O O . CYS A 1 158 ? 15.449 -10.590 9.040 1.00 43.77 168 CYS H O 1
ATOM 1141 N N . LEU A 1 159 ? 16.996 -11.856 7.997 1.00 41.53 169 LEU H N 1
ATOM 1142 C CA . LEU A 1 159 ? 16.457 -11.669 6.651 1.00 42.75 169 LEU H CA 1
ATOM 1143 C C . LEU A 1 159 ? 15.288 -12.592 6.315 1.00 47.10 169 LEU H C 1
ATOM 1144 O O . LEU A 1 159 ? 14.701 -12.473 5.241 1.00 50.79 169 LEU H O 1
ATOM 1149 N N . GLN A 1 160 ? 14.940 -13.493 7.234 1.00 49.11 170 GLN H N 1
ATOM 1150 C CA . GLN A 1 160 ? 13.851 -14.444 7.008 1.00 50.95 170 GLN H CA 1
ATOM 1151 C C . GLN A 1 160 ? 12.522 -13.847 6.563 1.00 50.35 170 GLN H C 1
ATOM 1152 O O . GLN A 1 160 ? 11.967 -14.271 5.550 1.00 51.94 170 GLN H O 1
ATOM 1158 N N . GLN A 1 161 A 12.009 -12.873 7.305 1.00 48.11 170 GLN H N 1
ATOM 1159 C CA . GLN A 1 161 A 10.738 -12.250 6.940 1.00 50.67 170 GLN H CA 1
ATOM 1160 C C . GLN A 1 161 A 10.780 -11.623 5.543 1.00 53.10 170 GLN H C 1
ATOM 1161 O O . GLN A 1 161 A 9.752 -11.522 4.872 1.00 53.10 170 GLN H O 1
ATOM 1167 N N . SER A 1 162 B 11.973 -11.222 5.106 1.00 55.04 170 SER H N 1
ATOM 1168 C CA . SER A 1 162 B 12.147 -10.618 3.784 1.00 54.35 170 SER H CA 1
ATOM 1169 C C . SER A 1 162 B 12.297 -11.663 2.690 1.00 55.72 170 SER H C 1
ATOM 1170 O O . SER A 1 162 B 12.074 -11.370 1.516 1.00 56.71 170 SER H O 1
ATOM 1173 N N A ARG A 1 163 C 12.721 -12.866 3.073 0.50 59.03 170 ARG H N 1
ATOM 1174 N N B ARG A 1 163 C 12.662 -12.879 3.086 0.50 59.04 170 ARG H N 1
ATOM 1175 C CA A ARG A 1 163 C 12.914 -13.971 2.131 0.50 61.53 170 ARG H CA 1
ATOM 1176 C CA B ARG A 1 163 C 12.833 -13.980 2.144 0.50 61.55 170 ARG H CA 1
ATOM 1177 C C A ARG A 1 163 C 11.641 -14.335 1.361 0.50 63.54 170 ARG H C 1
ATOM 1178 C C B ARG A 1 163 C 11.590 -14.327 1.342 0.50 63.51 170 ARG H C 1
ATOM 1179 O O A ARG A 1 163 C 10.527 -14.138 1.852 0.50 62.28 170 ARG H O 1
ATOM 1180 O O B ARG A 1 163 C 10.453 -14.102 1.772 0.50 62.21 170 ARG H O 1
ATOM 1195 N N . LYS A 1 164 D 11.827 -14.864 0.153 1.00 65.42 170 LYS H N 1
ATOM 1196 C CA . LYS A 1 164 D 10.736 -15.248 -0.728 1.00 67.85 170 LYS H CA 1
ATOM 1197 C C . LYS A 1 164 D 11.234 -16.301 -1.717 1.00 69.83 170 LYS H C 1
ATOM 1198 O O . LYS A 1 164 D 12.390 -16.273 -2.143 1.00 68.63 170 LYS H O 1
ATOM 1204 N N . VAL A 1 165 E 10.367 -17.251 -2.053 1.00 72.92 170 VAL H N 1
ATOM 1205 C CA . VAL A 1 165 E 10.727 -18.314 -2.986 1.00 73.59 170 VAL H CA 1
ATOM 1206 C C . VAL A 1 165 E 10.934 -17.795 -4.406 1.00 73.63 170 VAL H C 1
ATOM 1207 O O . VAL A 1 165 E 10.174 -16.956 -4.892 1.00 71.79 170 VAL H O 1
ATOM 1211 N N . GLY A 1 166 F 11.996 -18.277 -5.046 1.00 73.71 170 GLY H N 1
ATOM 1212 C CA . GLY A 1 166 F 12.300 -17.869 -6.405 1.00 73.92 170 GLY H CA 1
ATOM 1213 C C . GLY A 1 166 F 12.920 -16.492 -6.535 1.00 74.25 170 GLY H C 1
ATOM 1214 O O . GLY A 1 166 F 12.965 -15.936 -7.634 1.00 74.48 170 GLY H O 1
ATOM 1215 N N . ASP A 1 167 G 13.385 -15.924 -5.425 1.00 74.42 170 ASP H N 1
ATOM 1216 C CA . ASP A 1 167 G 14.005 -14.608 -5.480 1.00 73.62 170 ASP H CA 1
ATOM 1217 C C . ASP A 1 167 G 15.505 -14.690 -5.757 1.00 71.90 170 ASP H C 1
ATOM 1218 O O . ASP A 1 167 G 16.098 -15.774 -5.727 1.00 69.47 170 ASP H O 1
ATOM 1223 N N . SER A 1 168 H 16.097 -13.533 -6.032 1.00 69.52 170 SER H N 1
ATOM 1224 C CA . SER A 1 168 H 17.521 -13.396 -6.330 1.00 65.90 170 SER H CA 1
ATOM 1225 C C . SER A 1 168 H 18.432 -14.046 -5.276 1.00 61.84 170 SER H C 1
ATOM 1226 O O . SER A 1 168 H 18.128 -14.033 -4.084 1.00 60.53 170 SER H O 1
ATOM 1229 N N . PRO A 1 169 I 19.557 -14.636 -5.708 1.00 57.10 170 PRO H N 1
ATOM 1230 C CA . PRO A 1 169 I 20.478 -15.273 -4.760 1.00 54.80 170 PRO H CA 1
ATOM 1231 C C . PRO A 1 169 I 21.352 -14.268 -3.991 1.00 53.08 170 PRO H C 1
ATOM 1232 O O . PRO A 1 169 I 21.449 -13.095 -4.361 1.00 51.89 170 PRO H O 1
ATOM 1236 N N . ASN A 1 170 ? 21.956 -14.740 -2.903 1.00 50.33 175 ASN H N 1
ATOM 1237 C CA . ASN A 1 170 ? 22.844 -13.940 -2.057 1.00 48.30 175 ASN H CA 1
ATOM 1238 C C . ASN A 1 170 ? 22.257 -12.692 -1.403 1.00 47.54 175 ASN H C 1
ATOM 1239 O O . ASN A 1 170 ? 22.939 -11.674 -1.269 1.00 46.51 175 ASN H O 1
ATOM 1244 N N . ILE A 1 171 ? 21.003 -12.781 -0.978 1.00 44.63 176 ILE H N 1
ATOM 1245 C CA . ILE A 1 171 ? 20.352 -11.670 -0.302 1.00 42.92 176 ILE H CA 1
ATOM 1246 C C . ILE A 1 171 ? 21.128 -11.399 0.994 1.00 42.98 176 ILE H C 1
ATOM 1247 O O . ILE A 1 171 ? 21.198 -10.264 1.465 1.00 44.14 176 ILE H O 1
ATOM 1252 N N . THR A 1 172 ? 21.753 -12.448 1.528 1.00 41.59 177 THR H N 1
ATOM 1253 C CA . THR A 1 172 ? 22.542 -12.359 2.752 1.00 44.27 177 THR H CA 1
ATOM 1254 C C . THR A 1 172 ? 23.803 -11.510 2.554 1.00 41.42 177 THR H C 1
ATOM 1255 O O . THR A 1 172 ? 24.360 -10.981 3.516 1.00 41.86 177 THR H O 1
ATOM 1259 N N . GLU A 1 173 ? 24.240 -11.369 1.305 1.00 38.10 178 GLU H N 1
ATOM 1260 C CA . GLU A 1 173 ? 25.434 -10.586 0.998 1.00 37.50 178 GLU H CA 1
ATOM 1261 C C . GLU A 1 173 ? 25.154 -9.120 0.664 1.00 34.75 178 GLU H C 1
ATOM 1262 O O . GLU A 1 173 ? 25.928 -8.235 1.035 1.00 33.82 178 GLU H O 1
ATOM 1268 N N . TYR A 1 174 ? 24.061 -8.871 -0.049 1.00 32.51 179 TYR H N 1
ATOM 1269 C CA . TYR A 1 174 ? 23.718 -7.515 -0.476 1.00 27.54 179 TYR H CA 1
ATOM 1270 C C . TYR A 1 174 ? 22.802 -6.698 0.433 1.00 25.50 179 TYR H C 1
ATOM 1271 O O . TYR A 1 174 ? 22.628 -5.500 0.204 1.00 29.40 179 TYR H O 1
ATOM 1280 N N . MET A 1 175 ? 22.203 -7.344 1.430 1.00 23.44 180 MET H N 1
ATOM 1281 C CA . MET A 1 175 ? 21.300 -6.674 2.375 1.00 24.79 180 MET H CA 1
ATOM 1282 C C . MET A 1 175 ? 21.689 -7.016 3.821 1.00 23.90 180 MET H C 1
ATOM 1283 O O . MET A 1 175 ? 22.294 -8.061 4.071 1.00 29.22 180 MET H O 1
ATOM 1288 N N . PHE A 1 176 ? 21.304 -6.159 4.768 1.00 26.65 181 PHE H N 1
ATOM 1289 C CA . PHE A 1 176 ? 21.594 -6.383 6.193 1.00 24.70 181 PHE H CA 1
ATOM 1290 C C . PHE A 1 176 ? 20.463 -5.832 7.061 1.00 25.06 181 PHE H C 1
ATOM 1291 O O . PHE A 1 176 ? 19.547 -5.169 6.557 1.00 25.31 181 PHE H O 1
ATOM 1299 N N . CYS A 1 177 ? 20.492 -6.123 8.358 1.00 24.26 182 CYS H N 1
ATOM 1300 C CA . CYS A 1 177 ? 19.438 -5.644 9.232 1.00 24.32 182 CYS H CA 1
ATOM 1301 C C . CYS A 1 177 ? 19.968 -4.757 10.332 1.00 24.81 182 CYS H C 1
ATOM 1302 O O . CYS A 1 177 ? 21.134 -4.835 10.699 1.00 28.01 182 CYS H O 1
ATOM 1305 N N . ALA A 1 178 ? 19.083 -3.926 10.868 1.00 26.49 183 ALA H N 1
ATOM 1306 C CA . ALA A 1 178 ? 19.437 -3.025 11.950 1.00 26.20 183 ALA H CA 1
ATOM 1307 C C . ALA A 1 178 ? 18.172 -2.573 12.629 1.00 25.83 183 ALA H C 1
ATOM 1308 O O . ALA A 1 178 ? 17.184 -2.279 11.967 1.00 28.37 183 ALA H O 1
ATOM 1310 N N . GLY A 1 179 A 18.215 -2.491 13.953 1.00 25.40 184 GLY H N 1
ATOM 1311 C CA . GLY A 1 179 A 17.059 -2.036 14.697 1.00 26.34 184 GLY H CA 1
ATOM 1312 C C . GLY A 1 179 A 15.867 -2.960 14.590 1.00 27.07 184 GLY H C 1
ATOM 1313 O O . GLY A 1 179 A 15.967 -4.080 14.081 1.00 28.27 184 GLY H O 1
ATOM 1314 N N . TYR A 1 180 ? 14.728 -2.484 15.062 1.00 28.97 184 TYR H N 1
ATOM 1315 C CA . TYR A 1 180 ? 13.516 -3.290 15.025 1.00 32.44 184 TYR H CA 1
ATOM 1316 C C . TYR A 1 180 ? 12.290 -2.402 14.970 1.00 36.21 184 TYR H C 1
ATOM 1317 O O . TYR A 1 180 ? 12.242 -1.344 15.599 1.00 33.64 184 TYR H O 1
ATOM 1326 N N . SER A 1 181 ? 11.282 -2.873 14.245 1.00 42.12 185 SER H N 1
ATOM 1327 C CA . SER A 1 181 ? 10.030 -2.151 14.082 1.00 48.51 185 SER H CA 1
ATOM 1328 C C . SER A 1 181 ? 8.914 -3.039 14.617 1.00 52.23 185 SER H C 1
ATOM 1329 O O . SER A 1 181 ? 8.889 -4.234 14.340 1.00 50.37 185 SER H O 1
ATOM 1332 N N . ASP A 1 182 ? 8.002 -2.464 15.393 1.00 61.07 186 ASP H N 1
ATOM 1333 C CA . ASP A 1 182 ? 6.897 -3.245 15.947 1.00 70.49 186 ASP H CA 1
ATOM 1334 C C . ASP A 1 182 ? 5.533 -2.814 15.410 1.00 74.78 186 ASP H C 1
ATOM 1335 O O . ASP A 1 182 ? 4.587 -3.604 15.405 1.00 77.51 186 ASP H O 1
ATOM 1340 N N . GLY A 1 183 ? 5.441 -1.570 14.948 1.00 77.54 187 GLY H N 1
ATOM 1341 C CA . GLY A 1 183 ? 4.182 -1.068 14.423 1.00 79.41 187 GLY H CA 1
ATOM 1342 C C . GLY A 1 183 ? 4.342 -0.005 13.352 1.00 80.24 187 GLY H C 1
ATOM 1343 O O . GLY A 1 183 ? 5.375 0.666 13.273 1.00 80.24 187 GLY H O 1
ATOM 1344 N N . SER A 1 184 A 3.305 0.151 12.533 1.00 80.24 188 SER H N 1
ATOM 1345 C CA . SER A 1 184 A 3.302 1.128 11.447 1.00 80.24 188 SER H CA 1
ATOM 1346 C C . SER A 1 184 A 3.240 2.580 11.931 1.00 80.24 188 SER H C 1
ATOM 1347 O O . SER A 1 184 A 2.592 2.888 12.936 1.00 80.24 188 SER H O 1
ATOM 1350 N N . LYS A 1 185 ? 3.942 3.457 11.214 1.00 80.24 188 LYS H N 1
ATOM 1351 C CA . LYS A 1 185 ? 3.991 4.886 11.515 1.00 80.24 188 LYS H CA 1
ATOM 1352 C C . LYS A 1 185 ? 3.877 5.667 10.209 1.00 80.20 188 LYS H C 1
ATOM 1353 O O . LYS A 1 185 ? 4.413 5.251 9.179 1.00 79.71 188 LYS H O 1
ATOM 1359 N N . ASP A 1 186 ? 3.164 6.788 10.256 1.00 80.24 189 ASP H N 1
ATOM 1360 C CA . ASP A 1 186 ? 2.975 7.641 9.085 1.00 80.24 189 ASP H CA 1
ATOM 1361 C C . ASP A 1 186 ? 4.273 8.390 8.787 1.00 80.24 189 ASP H C 1
ATOM 1362 O O . ASP A 1 186 ? 4.409 9.575 9.104 1.00 80.24 189 ASP H O 1
ATOM 1367 N N . SER A 1 187 ? 5.223 7.683 8.180 1.00 80.24 190 SER H N 1
ATOM 1368 C CA . SER A 1 187 ? 6.526 8.250 7.851 1.00 80.24 190 SER H CA 1
ATOM 1369 C C . SER A 1 187 ? 7.312 7.380 6.868 1.00 80.24 190 SER H C 1
ATOM 1370 O O . SER A 1 187 ? 8.406 7.758 6.444 1.00 80.10 190 SER H O 1
ATOM 1373 N N . CYS A 1 188 ? 6.731 6.244 6.483 1.00 80.24 191 CYS H N 1
ATOM 1374 C CA . CYS A 1 188 ? 7.376 5.297 5.571 1.00 79.54 191 CYS H CA 1
ATOM 1375 C C . CYS A 1 188 ? 7.787 5.784 4.198 1.00 79.60 191 CYS H C 1
ATOM 1376 O O . CYS A 1 188 ? 8.796 5.326 3.664 1.00 80.24 191 CYS H O 1
ATOM 1379 N N . LYS A 1 189 ? 7.018 6.705 3.626 1.00 78.42 192 LYS H N 1
ATOM 1380 C CA . LYS A 1 189 ? 7.331 7.220 2.301 1.00 74.61 192 LYS H CA 1
ATOM 1381 C C . LYS A 1 189 ? 8.740 7.784 2.241 1.00 71.44 192 LYS H C 1
ATOM 1382 O O . LYS A 1 189 ? 9.625 7.160 1.666 1.00 74.66 192 LYS H O 1
ATOM 1388 N N . GLY A 1 190 ? 8.952 8.938 2.866 1.00 69.79 193 GLY H N 1
ATOM 1389 C CA . GLY A 1 190 ? 10.269 9.545 2.870 1.00 67.54 193 GLY H CA 1
ATOM 1390 C C . GLY A 1 190 ? 11.303 8.718 3.613 1.00 65.40 193 GLY H C 1
ATOM 1391 O O . GLY A 1 190 ? 12.506 8.882 3.411 1.00 69.80 193 GLY H O 1
ATOM 1392 N N . ASP A 1 191 ? 10.841 7.856 4.510 1.00 60.72 194 ASP H N 1
ATOM 1393 C CA . ASP A 1 191 ? 11.741 6.992 5.263 1.00 56.71 194 ASP H CA 1
ATOM 1394 C C . ASP A 1 191 ? 12.422 6.035 4.277 1.00 48.64 194 ASP H C 1
ATOM 1395 O O . ASP A 1 191 ? 13.651 5.938 4.229 1.00 40.36 194 ASP H O 1
ATOM 1400 N N . SER A 1 192 ? 11.602 5.435 3.418 1.00 38.11 195 SER H N 1
ATOM 1401 C CA . SER A 1 192 ? 12.051 4.466 2.435 1.00 31.37 195 SER H CA 1
ATOM 1402 C C . SER A 1 192 ? 13.046 5.058 1.432 1.00 26.97 195 SER H C 1
ATOM 1403 O O . SER A 1 192 ? 12.774 6.083 0.817 1.00 25.94 195 SER H O 1
ATOM 1406 N N . GLY A 1 193 ? 14.177 4.377 1.256 1.00 24.77 196 GLY H N 1
ATOM 1407 C CA . GLY A 1 193 ? 15.214 4.859 0.358 1.00 19.70 196 GLY H CA 1
ATOM 1408 C C . GLY A 1 193 ? 16.125 5.843 1.083 1.00 18.58 196 GLY H C 1
ATOM 1409 O O . GLY A 1 193 ? 17.091 6.331 0.519 1.00 22.36 196 GLY H O 1
ATOM 1410 N N . GLY A 1 194 ? 15.808 6.110 2.350 1.00 18.96 197 GLY H N 1
ATOM 1411 C CA . GLY A 1 194 ? 16.579 7.047 3.151 1.00 16.64 197 GLY H CA 1
ATOM 1412 C C . GLY A 1 194 ? 17.938 6.543 3.601 1.00 21.06 197 GLY H C 1
ATOM 1413 O O . GLY A 1 194 ? 18.260 5.368 3.446 1.00 26.78 197 GLY H O 1
ATOM 1414 N N . PRO A 1 195 ? 18.748 7.421 4.208 1.00 20.37 198 PRO H N 1
ATOM 1415 C CA . PRO A 1 195 ? 20.082 7.038 4.673 1.00 20.96 198 PRO H CA 1
ATOM 1416 C C . PRO A 1 195 ? 20.207 6.240 5.968 1.00 22.88 198 PRO H C 1
ATOM 1417 O O . PRO A 1 195 ? 19.419 6.395 6.901 1.00 23.25 198 PRO H O 1
ATOM 1421 N N . HIS A 1 196 ? 21.221 5.379 5.977 1.00 20.97 199 HIS H N 1
ATOM 1422 C CA . HIS A 1 196 ? 21.640 4.614 7.145 1.00 18.89 199 HIS H CA 1
ATOM 1423 C C . HIS A 1 196 ? 23.118 5.072 7.157 1.00 18.93 199 HIS H C 1
ATOM 1424 O O . HIS A 1 196 ? 23.896 4.720 6.260 1.00 25.76 199 HIS H O 1
ATOM 1431 N N . ALA A 1 197 ? 23.439 5.965 8.091 1.00 17.34 200 ALA H N 1
ATOM 1432 C CA . ALA A 1 197 ? 24.789 6.530 8.216 1.00 18.60 200 ALA H CA 1
ATOM 1433 C C . ALA A 1 197 ? 25.579 5.951 9.386 1.00 19.27 200 ALA H C 1
ATOM 1434 O O . ALA A 1 197 ? 25.022 5.674 10.440 1.00 24.32 200 ALA H O 1
ATOM 1436 N N . THR A 1 198 ? 26.890 5.829 9.221 1.00 22.28 201 THR H N 1
ATOM 1437 C CA . THR A 1 198 ? 27.730 5.292 10.284 1.00 22.41 201 THR H CA 1
ATOM 1438 C C . THR A 1 198 ? 28.863 6.264 10.582 1.00 22.04 201 THR H C 1
ATOM 1439 O O . THR A 1 198 ? 29.516 6.774 9.678 1.00 24.33 201 THR H O 1
ATOM 1443 N N . HIS A 1 199 ? 29.057 6.537 11.866 1.00 23.79 202 HIS H N 1
ATOM 1444 C CA . HIS A 1 199 ? 30.062 7.478 12.327 1.00 18.45 202 HIS H CA 1
ATOM 1445 C C . HIS A 1 199 ? 31.409 6.824 12.629 1.00 20.36 202 HIS H C 1
ATOM 1446 O O . HIS A 1 199 ? 31.468 5.695 13.102 1.00 24.46 202 HIS H O 1
ATOM 1453 N N . TYR A 1 200 ? 32.487 7.506 12.270 1.00 20.92 203 TYR H N 1
ATOM 1454 C CA . TYR A 1 200 ? 33.823 7.003 12.578 1.00 19.72 203 TYR H CA 1
ATOM 1455 C C . TYR A 1 200 ? 34.808 8.144 12.662 1.00 24.39 203 TYR H C 1
ATOM 1456 O O . TYR A 1 200 ? 35.054 8.848 11.672 1.00 27.79 203 TYR H O 1
ATOM 1465 N N A ARG A 1 201 ? 35.360 8.339 13.857 0.50 24.18 204 ARG H N 1
ATOM 1466 N N B ARG A 1 201 ? 35.336 8.326 13.870 0.50 25.52 204 ARG H N 1
ATOM 1467 C CA A ARG A 1 201 ? 36.344 9.387 14.122 0.50 23.55 204 ARG H CA 1
ATOM 1468 C CA B ARG A 1 201 ? 36.310 9.362 14.192 0.50 26.09 204 ARG H CA 1
ATOM 1469 C C A ARG A 1 201 ? 35.999 10.770 13.579 0.50 25.10 204 ARG H C 1
ATOM 1470 C C B ARG A 1 201 ? 36.009 10.749 13.609 0.50 26.70 204 ARG H C 1
ATOM 1471 O O A ARG A 1 201 ? 36.793 11.397 12.873 0.50 26.96 204 ARG H O 1
ATOM 1472 O O B ARG A 1 201 ? 36.820 11.338 12.888 0.50 28.43 204 ARG H O 1
ATOM 1487 N N . GLY A 1 202 ? 34.812 11.244 13.930 1.00 26.23 205 GLY H N 1
ATOM 1488 C CA . GLY A 1 202 ? 34.375 12.560 13.499 1.00 27.67 205 GLY H CA 1
ATOM 1489 C C . GLY A 1 202 ? 33.667 12.752 12.170 1.00 30.63 205 GLY H C 1
ATOM 1490 O O . GLY A 1 202 ? 33.216 13.862 11.897 1.00 33.17 205 GLY H O 1
ATOM 1491 N N . THR A 1 203 ? 33.557 11.708 11.352 1.00 32.01 206 THR H N 1
ATOM 1492 C CA . THR A 1 203 ? 32.899 11.833 10.044 1.00 22.57 206 THR H CA 1
ATOM 1493 C C . THR A 1 203 ? 31.846 10.749 9.856 1.00 19.17 206 THR H C 1
ATOM 1494 O O . THR A 1 203 ? 32.007 9.615 10.328 1.00 23.67 206 THR H O 1
ATOM 1498 N N . TRP A 1 204 ? 30.750 11.127 9.209 1.00 24.06 207 TRP H N 1
ATOM 1499 C CA . TRP A 1 204 ? 29.639 10.223 8.928 1.00 18.01 207 TRP H CA 1
ATOM 1500 C C . TRP A 1 204 ? 29.758 9.690 7.500 1.00 20.90 207 TRP H C 1
ATOM 1501 O O . TRP A 1 204 ? 30.098 10.438 6.573 1.00 23.68 207 TRP H O 1
ATOM 1512 N N . TYR A 1 205 ? 29.427 8.414 7.324 1.00 20.07 208 TYR H N 1
ATOM 1513 C CA . TYR A 1 205 ? 29.518 7.756 6.026 1.00 17.03 208 TYR H CA 1
ATOM 1514 C C . TYR A 1 205 ? 28.254 6.970 5.671 1.00 19.51 208 TYR H C 1
ATOM 1515 O O . TYR A 1 205 ? 27.594 6.423 6.558 1.00 22.03 208 TYR H O 1
ATOM 1524 N N . LEU A 1 206 ? 27.956 6.868 4.372 1.00 20.50 209 LEU H N 1
ATOM 1525 C CA . LEU A 1 206 ? 26.795 6.114 3.908 1.00 18.79 209 LEU H CA 1
ATOM 1526 C C . LEU A 1 206 ? 27.093 4.611 3.951 1.00 20.10 209 LEU H C 1
ATOM 1527 O O . LEU A 1 206 ? 28.004 4.124 3.276 1.00 21.15 209 LEU H O 1
ATOM 1532 N N . THR A 1 207 ? 26.318 3.888 4.755 1.00 22.06 210 THR H N 1
ATOM 1533 C CA . THR A 1 207 ? 26.501 2.455 4.907 1.00 19.07 210 THR H CA 1
ATOM 1534 C C . THR A 1 207 ? 25.270 1.651 4.510 1.00 18.14 210 THR H C 1
ATOM 1535 O O . THR A 1 207 ? 25.376 0.467 4.231 1.00 22.39 210 THR H O 1
ATOM 1539 N N . GLY A 1 208 ? 24.105 2.298 4.469 1.00 21.81 211 GLY H N 1
ATOM 1540 C CA . GLY A 1 208 ? 22.894 1.591 4.082 1.00 18.96 211 GLY H CA 1
ATOM 1541 C C . GLY A 1 208 ? 21.801 2.452 3.456 1.00 18.57 211 GLY H C 1
ATOM 1542 O O . GLY A 1 208 ? 21.829 3.677 3.539 1.00 25.32 211 GLY H O 1
ATOM 1543 N N . ILE A 1 209 ? 20.842 1.786 2.815 1.00 19.12 212 ILE H N 1
ATOM 1544 C CA . ILE A 1 209 ? 19.697 2.444 2.187 1.00 18.99 212 ILE H CA 1
ATOM 1545 C C . ILE A 1 209 ? 18.460 1.742 2.745 1.00 20.86 212 ILE H C 1
ATOM 1546 O O . ILE A 1 209 ? 18.373 0.521 2.697 1.00 23.04 212 ILE H O 1
ATOM 1551 N N . VAL A 1 210 ? 17.517 2.511 3.290 1.00 21.49 213 VAL H N 1
ATOM 1552 C CA . VAL A 1 210 ? 16.310 1.923 3.861 1.00 21.57 213 VAL H CA 1
ATOM 1553 C C . VAL A 1 210 ? 15.546 1.121 2.815 1.00 22.09 213 VAL H C 1
ATOM 1554 O O . VAL A 1 210 ? 15.076 1.677 1.821 1.00 24.79 213 VAL H O 1
ATOM 1558 N N . SER A 1 211 ? 15.462 -0.190 3.015 1.00 23.00 214 SER H N 1
ATOM 1559 C CA . SER A 1 211 ? 14.730 -1.030 2.075 1.00 19.92 214 SER H CA 1
ATOM 1560 C C . SER A 1 211 ? 13.361 -1.337 2.667 1.00 27.10 214 SER H C 1
ATOM 1561 O O . SER A 1 211 ? 12.342 -1.110 2.031 1.00 29.87 214 SER H O 1
ATOM 1564 N N . TRP A 1 212 ? 13.354 -1.888 3.876 1.00 31.12 215 TRP H N 1
ATOM 1565 C CA . TRP A 1 212 ? 12.115 -2.177 4.599 1.00 34.04 215 TRP H CA 1
ATOM 1566 C C . TRP A 1 212 ? 12.359 -1.465 5.933 1.00 31.85 215 TRP H C 1
ATOM 1567 O O . TRP A 1 212 ? 12.994 -2.011 6.829 1.00 34.43 215 TRP H O 1
ATOM 1578 N N . GLY A 1 213 ? 11.872 -0.233 6.046 1.00 34.66 216 GLY H N 1
ATOM 1579 C CA . GLY A 1 213 ? 12.120 0.554 7.243 1.00 42.55 216 GLY H CA 1
ATOM 1580 C C . GLY A 1 213 ? 11.263 0.406 8.481 1.00 44.25 216 GLY H C 1
ATOM 1581 O O . GLY A 1 213 ? 10.287 -0.342 8.508 1.00 41.60 216 GLY H O 1
ATOM 1582 N N . GLN A 1 214 ? 11.685 1.092 9.537 1.00 49.60 217 GLN H N 1
ATOM 1583 C CA . GLN A 1 214 ? 10.954 1.085 10.795 1.00 58.39 217 GLN H CA 1
ATOM 1584 C C . GLN A 1 214 ? 9.724 1.958 10.599 1.00 61.02 217 GLN H C 1
ATOM 1585 O O . GLN A 1 214 ? 9.794 3.013 9.965 1.00 63.07 217 GLN H O 1
ATOM 1591 N N . GLY A 1 215 ? 8.595 1.506 11.130 1.00 62.84 219 GLY H N 1
ATOM 1592 C CA . GLY A 1 215 ? 7.361 2.245 10.964 1.00 65.77 219 GLY H CA 1
ATOM 1593 C C . GLY A 1 215 ? 6.650 1.770 9.707 1.00 68.77 219 GLY H C 1
ATOM 1594 O O . GLY A 1 215 ? 5.647 2.352 9.300 1.00 69.75 219 GLY H O 1
ATOM 1595 N N . CYS A 1 216 ? 7.186 0.729 9.073 1.00 69.98 220 CYS H N 1
ATOM 1596 C CA . CYS A 1 216 ? 6.583 0.170 7.864 1.00 73.07 220 CYS H CA 1
ATOM 1597 C C . CYS A 1 216 ? 5.970 -1.178 8.196 1.00 73.67 220 CYS H C 1
ATOM 1598 O O . CYS A 1 216 ? 6.598 -1.998 8.867 1.00 73.26 220 CYS H O 1
ATOM 1601 N N . ALA A 1 217 A 4.737 -1.386 7.732 1.00 73.64 221 ALA H N 1
ATOM 1602 C CA . ALA A 1 217 A 3.979 -2.614 7.984 1.00 72.54 221 ALA H CA 1
ATOM 1603 C C . ALA A 1 217 A 3.544 -2.647 9.450 1.00 72.89 221 ALA H C 1
ATOM 1604 O O . ALA A 1 217 A 4.019 -1.851 10.266 1.00 74.40 221 ALA H O 1
ATOM 1606 N N . THR A 1 218 ? 2.634 -3.557 9.783 1.00 70.72 221 THR H N 1
ATOM 1607 C CA . THR A 1 218 ? 2.145 -3.663 11.154 1.00 71.24 221 THR H CA 1
ATOM 1608 C C . THR A 1 218 ? 2.903 -4.725 11.951 1.00 70.48 221 THR H C 1
ATOM 1609 O O . THR A 1 218 ? 3.127 -4.565 13.153 1.00 70.71 221 THR H O 1
ATOM 1613 N N . VAL A 1 219 ? 3.326 -5.786 11.267 1.00 67.68 222 VAL H N 1
ATOM 1614 C CA . VAL A 1 219 ? 4.057 -6.886 11.900 1.00 62.96 222 VAL H CA 1
ATOM 1615 C C . VAL A 1 219 ? 5.451 -6.478 12.387 1.00 58.40 222 VAL H C 1
ATOM 1616 O O . VAL A 1 219 ? 6.102 -5.616 11.788 1.00 58.41 222 VAL H O 1
ATOM 1620 N N . GLY A 1 220 ? 5.891 -7.091 13.486 1.00 52.30 223 GLY H N 1
ATOM 1621 C CA . GLY A 1 220 ? 7.201 -6.789 14.033 1.00 46.68 223 GLY H CA 1
ATOM 1622 C C . GLY A 1 220 ? 8.271 -7.308 13.096 1.00 45.55 223 GLY H C 1
ATOM 1623 O O . GLY A 1 220 ? 8.200 -8.462 12.664 1.00 47.20 223 GLY H O 1
ATOM 1624 N N . HIS A 1 221 ? 9.254 -6.470 12.766 1.00 39.75 224 HIS H N 1
ATOM 1625 C CA . HIS A 1 221 ? 10.319 -6.892 11.859 1.00 40.26 224 HIS H CA 1
ATOM 1626 C C . HIS A 1 221 ? 11.595 -6.074 12.020 1.00 36.10 224 HIS H C 1
ATOM 1627 O O . HIS A 1 221 ? 11.573 -4.951 12.527 1.00 32.47 224 HIS H O 1
ATOM 1634 N N . PHE A 1 222 ? 12.714 -6.659 11.616 1.00 32.13 225 PHE H N 1
ATOM 1635 C CA . PHE A 1 222 ? 13.991 -5.960 11.676 1.00 34.76 225 PHE H CA 1
ATOM 1636 C C . PHE A 1 222 ? 14.003 -4.935 10.549 1.00 37.11 225 PHE H C 1
ATOM 1637 O O . PHE A 1 222 ? 13.320 -5.118 9.540 1.00 39.43 225 PHE H O 1
ATOM 1645 N N . GLY A 1 223 ? 14.731 -3.837 10.737 1.00 34.37 226 GLY H N 1
ATOM 1646 C CA . GLY A 1 223 ? 14.852 -2.871 9.660 1.00 27.34 226 GLY H CA 1
ATOM 1647 C C . GLY A 1 223 ? 15.766 -3.566 8.657 1.00 26.98 226 GLY H C 1
ATOM 1648 O O . GLY A 1 223 ? 16.728 -4.223 9.065 1.00 28.20 226 GLY H O 1
ATOM 1649 N N . VAL A 1 224 ? 15.420 -3.532 7.373 1.00 24.53 227 VAL H N 1
ATOM 1650 C CA . VAL A 1 224 ? 16.253 -4.165 6.345 1.00 22.14 227 VAL H CA 1
ATOM 1651 C C . VAL A 1 224 ? 16.830 -3.064 5.460 1.00 24.19 227 VAL H C 1
ATOM 1652 O O . VAL A 1 224 ? 16.102 -2.177 5.009 1.00 25.74 227 VAL H O 1
ATOM 1656 N N . TYR A 1 225 ? 18.141 -3.116 5.248 1.00 23.98 228 TYR H N 1
ATOM 1657 C CA . TYR A 1 225 ? 18.851 -2.100 4.479 1.00 23.41 228 TYR H CA 1
ATOM 1658 C C . TYR A 1 225 ? 19.744 -2.689 3.398 1.00 24.23 228 TYR H C 1
ATOM 1659 O O . TYR A 1 225 ? 20.270 -3.780 3.554 1.00 28.10 228 TYR H O 1
ATOM 1668 N N . THR A 1 226 ? 19.935 -1.949 2.307 1.00 22.86 229 THR H N 1
ATOM 1669 C CA . THR A 1 226 ? 20.824 -2.416 1.255 1.00 20.64 229 THR H CA 1
ATOM 1670 C C . THR A 1 226 ? 22.251 -2.105 1.723 1.00 23.46 229 THR H C 1
ATOM 1671 O O . THR A 1 226 ? 22.517 -1.002 2.200 1.00 23.99 229 THR H O 1
ATOM 1675 N N . ARG A 1 227 ? 23.143 -3.093 1.644 1.00 22.74 230 ARG H N 1
ATOM 1676 C CA . ARG A 1 227 ? 24.535 -2.912 2.062 1.00 23.57 230 ARG H CA 1
ATOM 1677 C C . ARG A 1 227 ? 25.261 -2.095 0.995 1.00 24.10 230 ARG H C 1
ATOM 1678 O O . ARG A 1 227 ? 25.662 -2.626 -0.042 1.00 24.54 230 ARG H O 1
ATOM 1686 N N . VAL A 1 228 ? 25.431 -0.803 1.258 1.00 26.25 231 VAL H N 1
ATOM 1687 C CA . VAL A 1 228 ? 26.067 0.090 0.295 1.00 22.13 231 VAL H CA 1
ATOM 1688 C C . VAL A 1 228 ? 27.497 -0.293 -0.138 1.00 22.40 231 VAL H C 1
ATOM 1689 O O . VAL A 1 228 ? 27.869 -0.071 -1.285 1.00 26.00 231 VAL H O 1
ATOM 1693 N N . SER A 1 229 ? 28.283 -0.877 0.763 1.00 24.00 232 SER H N 1
ATOM 1694 C CA . SER A 1 229 ? 29.660 -1.266 0.423 1.00 20.89 232 SER H CA 1
ATOM 1695 C C . SER A 1 229 ? 29.765 -2.164 -0.815 1.00 20.36 232 SER H C 1
ATOM 1696 O O . SER A 1 229 ? 30.766 -2.120 -1.528 1.00 26.80 232 SER H O 1
ATOM 1699 N N . GLN A 1 230 ? 28.718 -2.943 -1.090 1.00 24.61 233 GLN H N 1
ATOM 1700 C CA . GLN A 1 230 ? 28.705 -3.841 -2.249 1.00 21.39 233 GLN H CA 1
ATOM 1701 C C . GLN A 1 230 ? 28.496 -3.090 -3.560 1.00 23.84 233 GLN H C 1
ATOM 1702 O O . GLN A 1 230 ? 28.713 -3.646 -4.641 1.00 29.02 233 GLN H O 1
ATOM 1708 N N . TYR A 1 231 ? 28.059 -1.835 -3.462 1.00 22.14 234 TYR H N 1
ATOM 1709 C CA . TYR A 1 231 ? 27.774 -1.028 -4.648 1.00 21.73 234 TYR H CA 1
ATOM 1710 C C . TYR A 1 231 ? 28.686 0.164 -4.867 1.00 20.68 234 TYR H C 1
ATOM 1711 O O . TYR A 1 231 ? 28.522 0.883 -5.845 1.00 25.73 234 TYR H O 1
ATOM 1720 N N . ILE A 1 232 ? 29.652 0.369 -3.977 1.00 24.76 235 ILE H N 1
ATOM 1721 C CA . ILE A 1 232 ? 30.554 1.505 -4.110 1.00 23.47 235 ILE H CA 1
ATOM 1722 C C . ILE A 1 232 ? 31.223 1.617 -5.494 1.00 27.71 235 ILE H C 1
ATOM 1723 O O . ILE A 1 232 ? 31.158 2.677 -6.124 1.00 28.44 235 ILE H O 1
ATOM 1728 N N . GLU A 1 233 ? 31.836 0.536 -5.977 1.00 25.44 236 GLU H N 1
ATOM 1729 C CA . GLU A 1 233 ? 32.496 0.562 -7.292 1.00 26.32 236 GLU H CA 1
ATOM 1730 C C . GLU A 1 233 ? 31.490 0.865 -8.415 1.00 25.90 236 GLU H C 1
ATOM 1731 O O . GLU A 1 233 ? 31.778 1.650 -9.330 1.00 28.31 236 GLU H O 1
ATOM 1737 N N . TRP A 1 234 ? 30.319 0.235 -8.335 1.00 22.67 237 TRP H N 1
ATOM 1738 C CA . TRP A 1 234 ? 29.250 0.413 -9.317 1.00 21.97 237 TRP H CA 1
ATOM 1739 C C . TRP A 1 234 ? 28.797 1.871 -9.372 1.00 22.87 237 TRP H C 1
ATOM 1740 O O . TRP A 1 234 ? 28.669 2.444 -10.454 1.00 24.69 237 TRP H O 1
ATOM 1751 N N . LEU A 1 235 ? 28.598 2.477 -8.203 1.00 24.87 238 LEU H N 1
ATOM 1752 C CA . LEU A 1 235 ? 28.158 3.868 -8.130 1.00 21.70 238 LEU H CA 1
ATOM 1753 C C . LEU A 1 235 ? 29.208 4.787 -8.737 1.00 21.70 238 LEU H C 1
ATOM 1754 O O . LEU A 1 235 ? 28.882 5.688 -9.512 1.00 25.77 238 LEU H O 1
ATOM 1759 N N A GLN A 1 236 ? 30.469 4.557 -8.393 0.50 22.93 239 GLN H N 1
ATOM 1760 N N B GLN A 1 236 ? 30.468 4.541 -8.384 0.50 23.00 239 GLN H N 1
ATOM 1761 C CA A GLN A 1 236 ? 31.540 5.390 -8.919 0.50 24.53 239 GLN H CA 1
ATOM 1762 C CA B GLN A 1 236 ? 31.582 5.339 -8.884 0.50 24.70 239 GLN H CA 1
ATOM 1763 C C A GLN A 1 236 ? 31.660 5.237 -10.431 0.50 25.86 239 GLN H C 1
ATOM 1764 C C B GLN A 1 236 ? 31.681 5.224 -10.407 0.50 25.99 239 GLN H C 1
ATOM 1765 O O A GLN A 1 236 ? 31.946 6.205 -11.133 0.50 30.63 239 GLN H O 1
ATOM 1766 O O B GLN A 1 236 ? 31.966 6.205 -11.090 0.50 30.65 239 GLN H O 1
ATOM 1777 N N . LYS A 1 237 ? 31.402 4.031 -10.926 1.00 28.20 240 LYS H N 1
ATOM 1778 C CA . LYS A 1 237 ? 31.448 3.771 -12.365 1.00 28.54 240 LYS H CA 1
ATOM 1779 C C . LYS A 1 237 ? 30.363 4.619 -13.041 1.00 29.16 240 LYS H C 1
ATOM 1780 O O . LYS A 1 237 ? 30.630 5.338 -14.000 1.00 30.12 240 LYS H O 1
ATOM 1786 N N . LEU A 1 238 ? 29.155 4.588 -12.484 1.00 28.01 241 LEU H N 1
ATOM 1787 C CA . LEU A 1 238 ? 28.055 5.357 -13.047 1.00 21.99 241 LEU H CA 1
ATOM 1788 C C . LEU A 1 238 ? 28.326 6.853 -13.040 1.00 24.06 241 LEU H C 1
ATOM 1789 O O . LEU A 1 238 ? 28.125 7.523 -14.049 1.00 28.62 241 LEU H O 1
ATOM 1794 N N . MET A 1 239 ? 28.836 7.363 -11.920 1.00 26.88 242 MET H N 1
ATOM 1795 C CA . MET A 1 239 ? 29.101 8.788 -11.803 1.00 25.45 242 MET H CA 1
ATOM 1796 C C . MET A 1 239 ? 30.177 9.326 -12.747 1.00 30.53 242 MET H C 1
ATOM 1797 O O . MET A 1 239 ? 30.159 10.502 -13.078 1.00 32.75 242 MET H O 1
ATOM 1802 N N . ARG A 1 240 ? 31.103 8.469 -13.175 1.00 33.56 243 ARG H N 1
ATOM 1803 C CA . ARG A 1 240 ? 32.163 8.900 -14.085 1.00 37.70 243 ARG H CA 1
ATOM 1804 C C . ARG A 1 240 ? 31.812 8.626 -15.556 1.00 37.22 243 ARG H C 1
ATOM 1805 O O . ARG A 1 240 ? 32.488 9.113 -16.459 1.00 39.02 243 ARG H O 1
ATOM 1813 N N . SER A 1 241 ? 30.744 7.866 -15.796 1.00 35.33 244 SER H N 1
ATOM 1814 C CA . SER A 1 241 ? 30.354 7.535 -17.160 1.00 33.46 244 SER H CA 1
ATOM 1815 C C . SER A 1 241 ? 29.854 8.729 -17.977 1.00 36.45 244 SER H C 1
ATOM 1816 O O . SER A 1 241 ? 29.445 9.758 -17.427 1.00 35.87 244 SER H O 1
ATOM 1819 N N . GLU A 1 242 ? 29.947 8.604 -19.296 1.00 37.61 245 GLU H N 1
ATOM 1820 C CA . GLU A 1 242 ? 29.476 9.649 -20.198 1.00 39.85 245 GLU H CA 1
ATOM 1821 C C . GLU A 1 242 ? 27.951 9.655 -20.130 1.00 36.90 245 GLU H C 1
ATOM 1822 O O . GLU A 1 242 ? 27.323 8.601 -20.144 1.00 33.30 245 GLU H O 1
ATOM 1828 N N . PRO A 1 243 ? 27.341 10.842 -20.031 1.00 38.75 246 PRO H N 1
ATOM 1829 C CA . PRO A 1 243 ? 25.881 10.977 -19.955 1.00 39.95 246 PRO H CA 1
ATOM 1830 C C . PRO A 1 243 ? 25.141 10.362 -21.148 1.00 39.91 246 PRO H C 1
ATOM 1831 O O . PRO A 1 243 ? 25.613 10.427 -22.285 1.00 42.93 246 PRO H O 1
ATOM 1835 N N . ARG A 1 244 ? 24.003 9.735 -20.861 1.00 33.71 247 ARG H N 1
ATOM 1836 C CA . ARG A 1 244 ? 23.157 9.100 -21.874 1.00 32.53 247 ARG H CA 1
ATOM 1837 C C . ARG A 1 244 ? 21.743 9.649 -21.713 1.00 35.18 247 ARG H C 1
ATOM 1838 O O . ARG A 1 244 ? 21.357 10.069 -20.622 1.00 34.82 247 ARG H O 1
ATOM 1846 N N . PRO A 1 245 ? 20.941 9.623 -22.791 1.00 33.61 248 PRO H N 1
ATOM 1847 C CA . PRO A 1 245 ? 19.558 10.118 -22.747 1.00 29.14 248 PRO H CA 1
ATOM 1848 C C . PRO A 1 245 ? 18.676 9.142 -21.962 1.00 26.18 248 PRO H C 1
ATOM 1849 O O . PRO A 1 245 ? 19.004 7.962 -21.834 1.00 26.66 248 PRO H O 1
ATOM 1853 N N . GLY A 1 246 ? 17.540 9.635 -21.479 1.00 24.26 249 GLY H N 1
ATOM 1854 C CA . GLY A 1 246 ? 16.619 8.798 -20.732 1.00 22.28 249 GLY H CA 1
ATOM 1855 C C . GLY A 1 246 ? 16.555 9.225 -19.275 1.00 27.27 249 GLY H C 1
ATOM 1856 O O . GLY A 1 246 ? 17.526 9.767 -18.759 1.00 28.18 249 GLY H O 1
ATOM 1857 N N . VAL A 1 247 ? 15.422 8.983 -18.615 1.00 26.42 250 VAL H N 1
ATOM 1858 C CA . VAL A 1 247 ? 15.264 9.357 -17.216 1.00 22.26 250 VAL H CA 1
ATOM 1859 C C . VAL A 1 247 ? 15.305 8.165 -16.262 1.00 22.21 250 VAL H C 1
ATOM 1860 O O . VAL A 1 247 ? 15.466 8.348 -15.063 1.00 27.35 250 VAL H O 1
ATOM 1864 N N . LEU A 1 248 ? 15.059 6.961 -16.782 1.00 21.86 251 LEU H N 1
ATOM 1865 C CA . LEU A 1 248 ? 15.105 5.740 -15.968 1.00 22.01 251 LEU H CA 1
ATOM 1866 C C . LEU A 1 248 ? 15.831 4.665 -16.776 1.00 26.42 251 LEU H C 1
ATOM 1867 O O . LEU A 1 248 ? 15.374 4.280 -17.855 1.00 28.63 251 LEU H O 1
ATOM 1872 N N . LEU A 1 249 ? 16.953 4.183 -16.251 1.00 29.09 252 LEU H N 1
ATOM 1873 C CA . LEU A 1 249 ? 17.756 3.174 -16.939 1.00 25.88 252 LEU H CA 1
ATOM 1874 C C . LEU A 1 249 ? 18.236 2.080 -16.008 1.00 26.65 252 LEU H C 1
ATOM 1875 O O . LEU A 1 249 ? 18.305 2.281 -14.791 1.00 27.04 252 LEU H O 1
ATOM 1880 N N . ARG A 1 250 ? 18.472 0.895 -16.579 1.00 28.50 253 ARG H N 1
ATOM 1881 C CA . ARG A 1 250 ? 19.013 -0.250 -15.846 1.00 28.22 253 ARG H CA 1
ATOM 1882 C C . ARG A 1 250 ? 20.459 -0.352 -16.306 1.00 29.01 253 ARG H C 1
ATOM 1883 O O . ARG A 1 250 ? 20.718 -0.420 -17.509 1.00 30.05 253 ARG H O 1
ATOM 1891 N N . ALA A 1 251 ? 21.401 -0.323 -15.370 1.00 28.72 254 ALA H N 1
ATOM 1892 C CA . ALA A 1 251 ? 22.810 -0.440 -15.726 1.00 26.77 254 ALA H CA 1
ATOM 1893 C C . ALA A 1 251 ? 23.325 -1.776 -15.214 1.00 30.09 254 ALA H C 1
ATOM 1894 O O . ALA A 1 251 ? 22.912 -2.251 -14.154 1.00 33.15 254 ALA H O 1
ATOM 1896 N N . PRO A 1 252 ? 24.256 -2.394 -15.955 1.00 30.08 255 PRO H N 1
ATOM 1897 C CA . PRO A 1 252 ? 24.803 -3.684 -15.537 1.00 26.87 255 PRO H CA 1
ATOM 1898 C C . PRO A 1 252 ? 25.474 -3.653 -14.172 1.00 28.28 255 PRO H C 1
ATOM 1899 O O . PRO A 1 252 ? 26.175 -2.704 -13.818 1.00 33.02 255 PRO H O 1
ATOM 1903 N N . PHE A 1 253 ? 25.228 -4.700 -13.401 1.00 28.19 256 PHE H N 1
ATOM 1904 C CA . PHE A 1 253 ? 25.853 -4.853 -12.105 1.00 30.69 256 PHE H CA 1
ATOM 1905 C C . PHE A 1 253 ? 26.386 -6.287 -12.079 1.00 34.10 256 PHE H C 1
ATOM 1906 O O . PHE A 1 253 ? 25.649 -7.229 -12.364 1.00 34.03 256 PHE H O 1
ATOM 1914 N N . PRO A 1 254 ? 27.671 -6.467 -11.730 1.00 36.35 257 PRO H N 1
ATOM 1915 C CA . PRO A 1 254 ? 28.609 -5.399 -11.369 1.00 37.21 257 PRO H CA 1
ATOM 1916 C C . PRO A 1 254 ? 29.011 -4.492 -12.529 1.00 38.50 257 PRO H C 1
ATOM 1917 O O . PRO A 1 254 ? 29.620 -3.443 -12.253 1.00 43.79 257 PRO H O 1
ATOM 1922 N N . ILE B 2 1 ? 49.626 -1.690 10.599 1.00 73.69 90 ILE L N 1
ATOM 1923 C CA . ILE B 2 1 ? 48.768 -2.488 9.674 1.00 75.47 90 ILE L CA 1
ATOM 1924 C C . ILE B 2 1 ? 47.306 -2.032 9.676 1.00 72.94 90 ILE L C 1
ATOM 1925 O O . ILE B 2 1 ? 46.681 -1.908 10.731 1.00 74.06 90 ILE L O 1
ATOM 1930 N N . CYS B 2 2 ? 46.768 -1.806 8.479 1.00 70.92 91 CYS L N 1
ATOM 1931 C CA . CYS B 2 2 ? 45.392 -1.340 8.302 1.00 67.91 91 CYS L CA 1
ATOM 1932 C C . CYS B 2 2 ? 44.325 -2.266 8.847 1.00 70.61 91 CYS L C 1
ATOM 1933 O O . CYS B 2 2 ? 43.241 -1.813 9.224 1.00 70.90 91 CYS L O 1
ATOM 1936 N N . VAL B 2 3 ? 44.630 -3.560 8.877 1.00 74.28 92 VAL L N 1
ATOM 1937 C CA . VAL B 2 3 ? 43.687 -4.562 9.353 1.00 75.34 92 VAL L CA 1
ATOM 1938 C C . VAL B 2 3 ? 43.294 -4.356 10.818 1.00 73.85 92 VAL L C 1
ATOM 1939 O O . VAL B 2 3 ? 42.203 -4.751 11.232 1.00 76.74 92 VAL L O 1
ATOM 1943 N N . ASN B 2 4 ? 44.155 -3.689 11.584 1.00 69.56 93 ASN L N 1
ATOM 1944 C CA . ASN B 2 4 ? 43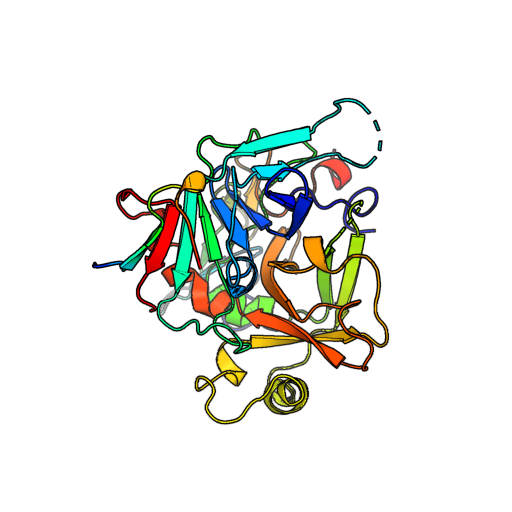.865 -3.436 12.992 1.00 68.73 93 ASN L CA 1
ATOM 1945 C C . ASN B 2 4 ? 43.794 -1.959 13.367 1.00 67.32 93 ASN L C 1
ATOM 1946 O O . ASN B 2 4 ? 44.733 -1.195 13.121 1.00 66.84 93 ASN L O 1
ATOM 1951 N N . GLU B 2 5 ? 42.669 -1.577 13.971 1.00 61.15 94 GLU L N 1
ATOM 1952 C CA . GLU B 2 5 ? 42.421 -0.203 14.407 1.00 56.41 94 GLU L CA 1
ATOM 1953 C C . GLU B 2 5 ? 42.542 0.816 13.266 1.00 51.71 94 GLU L C 1
ATOM 1954 O O . GLU B 2 5 ? 42.806 1.999 13.503 1.00 46.18 94 GLU L O 1
ATOM 1960 N N . ASN B 2 6 ? 42.355 0.329 12.039 1.00 47.29 95 ASN L N 1
ATOM 1961 C CA . ASN B 2 6 ? 42.419 1.134 10.821 1.00 45.03 95 ASN L CA 1
ATOM 1962 C C . ASN B 2 6 ? 43.790 1.803 10.667 1.00 45.20 95 ASN L C 1
ATOM 1963 O O . ASN B 2 6 ? 43.909 2.890 10.097 1.00 45.30 95 ASN L O 1
ATOM 1968 N N . GLY B 2 7 ? 44.823 1.132 11.176 1.00 45.36 96 GLY L N 1
ATOM 1969 C CA . GLY B 2 7 ? 46.179 1.657 11.114 1.00 37.42 96 GLY L CA 1
ATOM 1970 C C . GLY B 2 7 ? 46.342 2.919 11.937 1.00 34.60 96 GLY L C 1
ATOM 1971 O O . GLY B 2 7 ? 47.390 3.563 11.903 1.00 39.87 96 GLY L O 1
ATOM 1972 N N . GLY B 2 8 ? 45.322 3.243 12.725 1.00 32.64 97 GLY L N 1
ATOM 1973 C CA . GLY B 2 8 ? 45.354 4.458 13.524 1.00 33.69 97 GLY L CA 1
ATOM 1974 C C . GLY B 2 8 ? 44.972 5.672 12.675 1.00 30.10 97 GLY L C 1
ATOM 1975 O O . GLY B 2 8 ? 45.021 6.809 13.140 1.00 29.98 97 GLY L O 1
ATOM 1976 N N . CYS B 2 9 ? 44.587 5.418 11.429 1.00 29.74 98 CYS L N 1
ATOM 1977 C CA . CYS B 2 9 ? 44.192 6.469 10.494 1.00 30.04 98 CYS L CA 1
ATOM 1978 C C . CYS B 2 9 ? 42.800 7.014 10.815 1.00 29.94 98 CYS L C 1
ATOM 1979 O O . CYS B 2 9 ? 41.884 6.256 11.128 1.00 31.46 98 CYS L O 1
ATOM 1982 N N . GLU B 2 10 ? 42.634 8.327 10.702 1.00 30.75 99 GLU L N 1
ATOM 1983 C CA . GLU B 2 10 ? 41.340 8.942 10.979 1.00 30.57 99 GLU L CA 1
ATOM 1984 C C . GLU B 2 10 ? 40.310 8.535 9.925 1.00 28.66 99 GLU L C 1
ATOM 1985 O O . GLU B 2 10 ? 39.160 8.261 10.253 1.00 29.18 99 GLU L O 1
ATOM 1991 N N . GLN B 2 11 ? 40.737 8.482 8.668 1.00 26.56 100 GLN L N 1
ATOM 1992 C CA . GLN B 2 11 ? 39.852 8.111 7.573 1.00 22.44 100 GLN L CA 1
ATOM 1993 C C . GLN B 2 11 ? 40.296 6.844 6.843 1.00 25.15 100 GLN L C 1
ATOM 1994 O O . GLN B 2 11 ? 40.002 5.739 7.298 1.00 28.47 100 GLN L O 1
ATOM 2000 N N . TYR B 2 12 ? 41.033 6.986 5.746 1.00 29.21 101 TYR L N 1
ATOM 2001 C CA . TYR B 2 12 ? 41.457 5.812 4.982 1.00 30.53 101 TYR L CA 1
ATOM 2002 C C . TYR B 2 12 ? 42.865 5.307 5.317 1.00 35.20 101 TYR L C 1
ATOM 2003 O O . TYR B 2 12 ? 43.741 6.074 5.734 1.00 35.07 101 TYR L O 1
ATOM 2012 N N . CYS B 2 13 ? 43.068 4.007 5.120 1.00 39.61 102 CYS L N 1
ATOM 2013 C CA . CYS B 2 13 ? 44.341 3.352 5.419 1.00 41.11 102 CYS L CA 1
ATOM 2014 C C . CYS B 2 13 ? 44.767 2.433 4.278 1.00 44.07 102 CYS L C 1
ATOM 2015 O O . CYS B 2 13 ? 43.970 1.631 3.786 1.00 46.33 102 CYS L O 1
ATOM 2018 N N . SER B 2 14 ? 46.023 2.568 3.856 1.00 46.00 103 SER L N 1
ATOM 2019 C CA . SER B 2 14 ? 46.596 1.745 2.786 1.00 49.38 103 SER L CA 1
ATOM 2020 C C . SER B 2 14 ? 47.813 0.974 3.302 1.00 52.90 103 SER L C 1
ATOM 2021 O O . SER B 2 14 ? 48.688 1.547 3.952 1.00 49.86 103 SER L O 1
ATOM 2024 N N . ASP B 2 15 ? 47.854 -0.328 3.029 1.00 59.31 104 ASP L N 1
ATOM 2025 C CA . ASP B 2 15 ? 48.976 -1.164 3.463 1.00 60.56 104 ASP L CA 1
ATOM 2026 C C . ASP B 2 15 ? 50.106 -1.212 2.444 1.00 62.62 104 ASP L C 1
ATOM 2027 O O . ASP B 2 15 ? 49.894 -1.018 1.243 1.00 60.47 104 ASP L O 1
ATOM 2032 N N . HIS B 2 16 ? 51.312 -1.460 2.947 1.00 66.94 105 H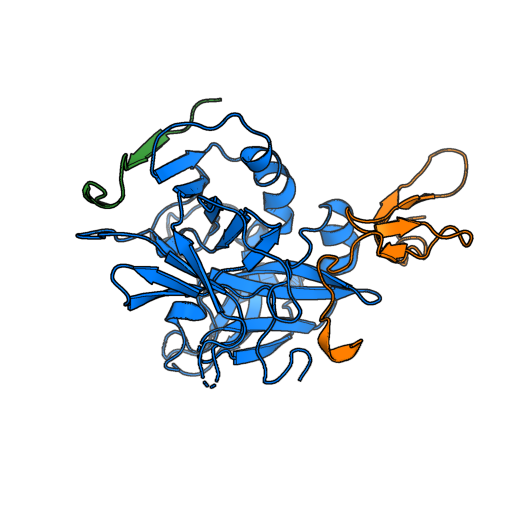IS L N 1
ATOM 2033 C CA . HIS B 2 16 ? 52.507 -1.555 2.117 1.00 71.48 105 HIS L CA 1
ATOM 2034 C C . HIS B 2 16 ? 53.366 -2.728 2.581 1.00 74.77 105 HIS L C 1
ATOM 2035 O O . HIS B 2 16 ? 53.544 -2.945 3.782 1.00 74.69 105 HIS L O 1
ATOM 2042 N N . THR B 2 17 ? 53.881 -3.485 1.615 1.00 78.41 106 THR L N 1
ATOM 2043 C CA . THR B 2 17 ? 54.715 -4.658 1.886 1.00 79.58 106 THR L CA 1
ATOM 2044 C C . THR B 2 17 ? 55.978 -4.340 2.684 1.00 78.26 106 THR L C 1
ATOM 2045 O O . THR B 2 17 ? 56.242 -4.964 3.714 1.00 76.84 106 THR L O 1
ATOM 2049 N N . GLY B 2 18 ? 56.749 -3.367 2.205 1.00 77.27 107 GLY L N 1
ATOM 2050 C CA . GLY B 2 18 ? 57.971 -2.984 2.888 1.00 78.27 107 GLY L CA 1
ATOM 2051 C C . GLY B 2 18 ? 57.730 -2.139 4.125 1.00 78.78 107 GLY L C 1
ATOM 2052 O O . GLY B 2 18 ? 57.512 -2.672 5.215 1.00 78.76 107 GLY L O 1
ATOM 2053 N N . THR B 2 19 ? 57.751 -0.820 3.948 1.00 78.68 108 THR L N 1
ATOM 2054 C CA . THR B 2 19 ? 57.546 0.127 5.044 1.00 78.72 108 THR L CA 1
ATOM 2055 C C . THR B 2 19 ? 56.147 0.049 5.665 1.00 76.12 108 THR L C 1
ATOM 2056 O O . THR B 2 19 ? 55.314 -0.766 5.255 1.00 73.56 108 THR L O 1
ATOM 2060 N N . LYS B 2 20 ? 55.898 0.904 6.657 1.00 72.08 109 LYS L N 1
ATOM 2061 C CA . LYS B 2 20 ? 54.609 0.930 7.340 1.00 67.32 109 LYS L CA 1
ATOM 2062 C C . LYS B 2 20 ? 53.464 1.464 6.479 1.00 62.75 109 LYS L C 1
ATOM 2063 O O . LYS B 2 20 ? 53.676 2.005 5.390 1.00 60.90 109 LYS L O 1
ATOM 2069 N N . ARG B 2 21 ? 52.246 1.285 6.980 1.00 58.00 110 ARG L N 1
ATOM 2070 C CA . ARG B 2 21 ? 51.042 1.745 6.299 1.00 49.68 110 ARG L CA 1
ATOM 2071 C C . ARG B 2 21 ? 51.035 3.265 6.187 1.00 47.07 110 ARG L C 1
ATOM 2072 O O . ARG B 2 21 ? 51.686 3.959 6.970 1.00 48.36 110 ARG L O 1
ATOM 2080 N N . SER B 2 22 ? 50.274 3.770 5.225 1.00 42.95 111 SER L N 1
ATOM 2081 C CA . SER B 2 22 ? 50.121 5.203 5.032 1.00 39.89 111 SER L CA 1
ATOM 2082 C C . SER B 2 22 ? 48.624 5.510 5.151 1.00 38.01 111 SER L C 1
ATOM 2083 O O . SER B 2 22 ? 47.781 4.668 4.826 1.00 38.76 111 SER L O 1
ATOM 2086 N N . CYS B 2 23 ? 48.299 6.684 5.674 1.00 35.45 112 CYS L N 1
ATOM 2087 C CA . CYS B 2 23 ? 46.906 7.088 5.813 1.00 33.86 112 CYS L CA 1
ATOM 2088 C C . CYS B 2 23 ? 46.533 8.064 4.709 1.00 31.34 112 CYS L C 1
ATOM 2089 O O . CYS B 2 23 ? 47.389 8.790 4.197 1.00 34.71 112 CYS L O 1
ATOM 2092 N N . ARG B 2 24 ? 45.249 8.083 4.357 1.00 28.45 113 ARG L N 1
ATOM 2093 C CA . ARG B 2 24 ? 44.734 8.976 3.328 1.00 28.88 113 ARG L CA 1
ATOM 2094 C C . ARG B 2 24 ? 43.415 9.583 3.793 1.00 29.29 113 ARG L C 1
ATOM 2095 O O . ARG B 2 24 ? 42.852 9.183 4.822 1.00 26.83 113 ARG L O 1
ATOM 2103 N N . CYS B 2 25 ? 42.907 10.517 3.002 1.00 28.80 114 CYS L N 1
ATOM 2104 C CA . CYS B 2 25 ? 41.666 11.195 3.338 1.00 24.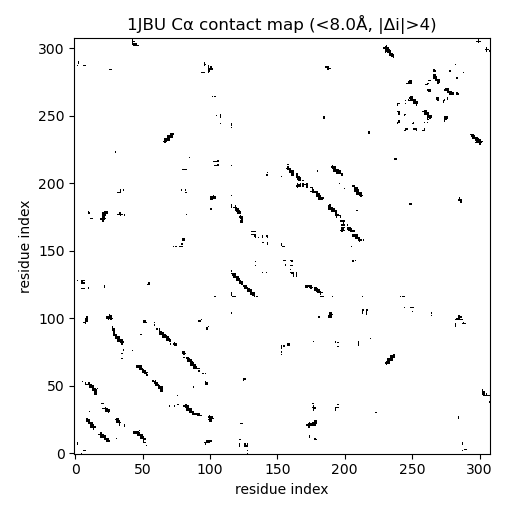92 114 CYS L CA 1
ATOM 2105 C C . CYS B 2 25 ? 40.682 11.162 2.186 1.00 24.68 114 CYS L C 1
ATOM 2106 O O . CYS B 2 25 ? 41.063 11.008 1.035 1.00 27.55 114 CYS L O 1
ATOM 2109 N N . HIS B 2 26 ? 39.405 11.303 2.524 1.00 24.20 115 HIS L N 1
ATOM 2110 C CA . HIS B 2 26 ? 38.337 11.339 1.543 1.00 25.34 115 HIS L CA 1
ATOM 2111 C C . HIS B 2 26 ? 38.451 12.677 0.797 1.00 23.76 115 HIS L C 1
ATOM 2112 O O . HIS B 2 26 ? 39.123 13.609 1.260 1.00 28.07 115 HIS L O 1
ATOM 2119 N N . GLU B 2 27 ? 37.848 12.747 -0.382 1.00 22.38 116 GLU L N 1
ATOM 2120 C CA . GLU B 2 27 ? 37.845 13.980 -1.160 1.00 21.95 116 GLU L CA 1
ATOM 2121 C C . GLU B 2 27 ? 37.256 15.092 -0.261 1.00 23.58 116 GLU L C 1
ATOM 2122 O O . GLU B 2 27 ? 36.324 14.850 0.508 1.00 24.49 116 GLU L O 1
ATOM 2128 N N . GLY B 2 28 ? 37.823 16.292 -0.333 1.00 19.40 117 GLY L N 1
ATOM 2129 C CA . GLY B 2 28 ? 37.339 17.379 0.499 1.00 17.33 117 GLY L CA 1
ATOM 2130 C C . GLY B 2 28 ? 38.100 17.495 1.815 1.00 18.35 117 GLY L C 1
ATOM 2131 O O . GLY B 2 28 ? 37.814 18.377 2.623 1.00 18.79 117 GLY L O 1
ATOM 2132 N N . TYR B 2 29 ? 39.057 16.594 2.030 1.00 23.19 118 TYR L N 1
ATOM 2133 C CA . TYR B 2 29 ? 39.899 16.590 3.227 1.00 20.75 118 TYR L CA 1
ATOM 2134 C C . TYR B 2 29 ? 41.358 16.399 2.797 1.00 21.44 118 TYR L C 1
ATOM 2135 O O . TYR B 2 29 ? 41.630 15.882 1.713 1.00 27.67 118 TYR L O 1
ATOM 2144 N N . SER B 2 30 ? 42.284 16.725 3.692 1.00 22.48 119 SER L N 1
ATOM 2145 C CA . SER B 2 30 ? 43.705 16.579 3.396 1.00 22.55 119 SER L CA 1
ATOM 2146 C C . SER B 2 30 ? 44.447 16.141 4.651 1.00 21.93 119 SER L C 1
ATOM 2147 O O . SER B 2 30 ? 44.092 16.534 5.759 1.00 23.77 119 SER L O 1
ATOM 2150 N N . LEU B 2 31 ? 45.483 15.331 4.471 1.00 22.78 120 LEU L N 1
ATOM 2151 C CA . LEU B 2 31 ? 46.271 14.813 5.584 1.00 22.78 120 LEU L CA 1
ATOM 2152 C C . LEU B 2 31 ? 47.181 15.856 6.259 1.00 26.25 120 LEU L C 1
ATOM 2153 O O . LEU B 2 31 ? 47.887 16.612 5.592 1.00 28.24 120 LEU L O 1
ATOM 2158 N N . LEU B 2 32 ? 47.153 15.884 7.588 1.00 21.64 121 LEU L N 1
ATOM 2159 C CA . LEU B 2 32 ? 47.980 16.803 8.361 1.00 21.74 121 LEU L CA 1
ATOM 2160 C C . LEU B 2 32 ? 49.369 16.170 8.609 1.00 23.40 121 LEU L C 1
ATOM 2161 O O . LEU B 2 32 ? 49.610 15.026 8.221 1.00 26.18 121 LEU L O 1
ATOM 2166 N N . ALA B 2 33 ? 50.260 16.905 9.263 1.00 22.55 122 ALA L N 1
ATOM 2167 C CA . ALA B 2 33 ? 51.623 16.422 9.502 1.00 27.47 122 ALA L CA 1
ATOM 2168 C C . ALA B 2 33 ? 51.757 15.143 10.325 1.00 31.51 122 ALA L C 1
ATOM 2169 O O . ALA B 2 33 ? 52.698 14.367 10.112 1.00 30.54 122 ALA L O 1
ATOM 2171 N N . ASP B 2 34 ? 50.823 14.905 11.241 1.00 30.06 123 ASP L N 1
ATOM 2172 C CA . ASP B 2 34 ? 50.899 13.702 12.066 1.00 26.91 123 ASP L CA 1
ATOM 2173 C C . ASP B 2 34 ? 50.732 12.439 11.226 1.00 27.45 123 ASP L C 1
ATOM 2174 O O . ASP B 2 34 ? 50.872 11.331 11.725 1.00 35.00 123 ASP L O 1
ATOM 2179 N N . GLY B 2 35 ? 50.412 12.622 9.948 1.00 23.82 124 GLY L N 1
ATOM 2180 C CA . GLY B 2 35 ? 50.250 11.496 9.047 1.00 23.61 124 GLY L CA 1
ATOM 2181 C C . GLY B 2 35 ? 49.012 10.635 9.251 1.00 25.06 124 GLY L C 1
ATOM 2182 O O . GLY B 2 35 ? 48.828 9.642 8.546 1.00 27.76 124 GLY L O 1
ATOM 2183 N N . VAL B 2 36 ? 48.150 11.006 10.189 1.00 27.47 125 VAL L N 1
ATOM 2184 C CA . VAL B 2 36 ? 46.942 10.224 10.434 1.00 27.40 125 VAL L CA 1
ATOM 2185 C C . VAL B 2 36 ? 45.632 11.026 10.409 1.00 28.33 125 VAL L C 1
ATOM 2186 O O . VAL B 2 36 ? 44.592 10.485 10.036 1.00 26.42 125 VAL L O 1
ATOM 2190 N N . SER B 2 37 ? 45.697 12.307 10.775 1.00 25.39 126 SER L N 1
ATOM 2191 C CA . SER B 2 37 ? 44.520 13.181 10.826 1.00 23.59 126 SER L CA 1
ATOM 2192 C C . SER B 2 37 ? 44.184 13.871 9.510 1.00 26.14 126 SER L C 1
ATOM 2193 O O . SER B 2 37 ? 45.068 14.273 8.759 1.00 24.99 126 SER L O 1
ATOM 2196 N N . CYS B 2 38 ? 42.894 14.094 9.293 1.00 25.51 127 CYS L N 1
ATOM 2197 C CA . CYS B 2 38 ? 42.415 14.733 8.078 1.00 22.87 127 CYS L CA 1
ATOM 2198 C C . CYS B 2 38 ? 41.702 16.030 8.423 1.00 22.74 127 CYS L C 1
ATOM 2199 O O . CYS B 2 38 ? 40.901 16.067 9.351 1.00 27.96 127 CYS L O 1
ATOM 2202 N N . THR B 2 39 ? 41.979 17.086 7.664 1.00 22.18 128 THR L N 1
ATOM 2203 C CA . THR B 2 39 ? 41.351 18.383 7.898 1.00 18.68 128 THR L CA 1
ATOM 2204 C C . THR B 2 39 ? 40.596 18.794 6.626 1.00 17.76 128 THR L C 1
ATOM 2205 O O . THR B 2 39 ? 41.007 18.451 5.515 1.00 23.12 128 THR L O 1
ATOM 2209 N N . PRO B 2 40 ? 39.438 19.458 6.777 1.00 20.25 129 PRO L N 1
ATOM 2210 C CA . PRO B 2 40 ? 38.679 19.874 5.593 1.00 18.18 129 PRO L CA 1
ATOM 2211 C C . PRO B 2 40 ? 39.415 20.880 4.730 1.00 22.39 129 PRO L C 1
ATOM 2212 O O . PRO B 2 40 ? 40.109 21.760 5.237 1.00 26.00 129 PRO L O 1
ATOM 2216 N N . THR B 2 41 ? 39.268 20.713 3.416 1.00 21.24 130 THR L N 1
ATOM 2217 C CA . THR B 2 41 ? 39.857 21.627 2.453 1.00 20.28 130 THR L CA 1
ATOM 2218 C C . THR B 2 41 ? 38.738 22.342 1.698 1.00 21.31 130 THR L C 1
ATOM 2219 O O . THR B 2 41 ? 38.982 23.028 0.698 1.00 25.93 130 THR L O 1
ATOM 2223 N N . VAL B 2 42 ? 37.503 22.116 2.152 1.00 17.79 131 VAL L N 1
ATOM 2224 C CA . VAL B 2 42 ? 36.326 22.789 1.602 1.00 16.40 131 VAL L CA 1
ATOM 2225 C C . VAL B 2 42 ? 35.492 23.244 2.792 1.00 16.81 131 VAL L C 1
ATOM 2226 O O . VAL B 2 42 ? 35.629 22.717 3.901 1.00 19.95 131 VAL L O 1
ATOM 2230 N N . GLU B 2 43 ? 34.610 24.208 2.558 1.00 21.82 132 GLU L N 1
ATOM 2231 C CA . GLU B 2 43 ? 33.767 24.744 3.612 1.00 18.79 132 GLU L CA 1
ATOM 2232 C C . GLU B 2 43 ? 32.719 23.754 4.132 1.00 23.52 132 GLU L C 1
ATOM 2233 O O . GLU B 2 43 ? 32.387 23.746 5.325 1.00 26.11 132 GLU L O 1
ATOM 2239 N N . TYR B 2 44 ? 32.203 22.918 3.234 1.00 24.06 133 TYR L N 1
ATOM 2240 C CA . TYR B 2 44 ? 31.193 21.939 3.610 1.00 21.79 133 TYR L CA 1
ATOM 2241 C C . TYR B 2 44 ? 31.620 20.542 3.207 1.00 20.41 133 TYR L C 1
ATOM 2242 O O . TYR B 2 44 ? 31.133 19.984 2.217 1.00 23.79 133 TYR L O 1
ATOM 2251 N N . PRO B 2 45 ? 32.583 19.976 3.950 1.00 21.09 134 PRO L N 1
ATOM 2252 C CA . PRO B 2 45 ? 33.070 18.634 3.648 1.00 17.68 134 PRO L CA 1
ATOM 2253 C C . PRO B 2 45 ? 31.975 17.624 3.959 1.00 21.59 134 PRO L C 1
ATOM 2254 O O . PRO B 2 45 ? 31.151 17.843 4.847 1.00 28.02 134 PRO L O 1
ATOM 2258 N N . CYS B 2 46 ? 31.978 16.527 3.214 1.00 21.83 135 CYS L N 1
ATOM 2259 C CA . CYS B 2 46 ? 30.993 15.477 3.412 1.00 20.99 135 CYS L CA 1
ATOM 2260 C C . CYS B 2 46 ? 31.074 14.874 4.809 1.00 23.76 135 CYS L C 1
ATOM 2261 O O . CYS B 2 46 ? 32.126 14.883 5.449 1.00 29.13 135 CYS L O 1
ATOM 2264 N N . GLY B 2 47 ? 29.924 14.434 5.304 1.00 20.67 136 GLY L N 1
ATOM 2265 C CA . GLY B 2 47 ? 29.870 13.762 6.589 1.00 20.26 136 GLY L CA 1
ATOM 2266 C C . GLY B 2 47 ? 30.035 14.546 7.872 1.00 20.51 136 GLY L C 1
ATOM 2267 O O . GLY B 2 47 ? 30.267 13.943 8.911 1.00 25.89 136 GLY L O 1
ATOM 2268 N N . LYS B 2 48 ? 29.960 15.872 7.799 1.00 24.28 137 LYS L N 1
ATOM 2269 C CA . LYS B 2 48 ? 30.074 16.706 8.994 1.00 26.45 137 LYS L CA 1
ATOM 2270 C C . LYS B 2 48 ? 28.889 17.651 9.064 1.00 28.15 137 LYS L C 1
ATOM 2271 O O . LYS B 2 48 ? 28.506 18.263 8.060 1.00 30.10 137 LYS L O 1
ATOM 2277 N N . ILE B 2 49 ? 28.298 17.726 10.251 1.00 26.93 138 ILE L N 1
ATOM 2278 C CA . ILE B 2 49 ? 27.164 18.589 10.528 1.00 28.50 138 ILE L CA 1
ATOM 2279 C C . ILE B 2 49 ? 27.735 19.961 10.883 1.00 28.53 138 ILE L C 1
ATOM 2280 O O . ILE B 2 49 ? 28.406 20.116 11.900 1.00 30.91 138 ILE L O 1
ATOM 2285 N N . PRO B 2 50 ? 27.506 20.965 10.021 1.00 28.92 139 PRO L N 1
ATOM 2286 C CA . PRO B 2 50 ? 27.994 22.338 10.209 1.00 35.56 139 PRO L CA 1
ATOM 2287 C C . PRO B 2 50 ? 27.601 22.953 11.548 1.00 42.03 139 PRO L C 1
ATOM 2288 O O . PRO B 2 50 ? 28.441 23.528 12.245 1.00 43.98 139 PRO L O 1
ATOM 2292 N N . ILE B 2 51 ? 26.323 22.808 11.888 1.00 49.83 140 ILE L N 1
ATOM 2293 C CA . ILE B 2 51 ? 25.729 23.342 13.114 1.00 61.13 140 ILE L CA 1
ATOM 2294 C C . ILE B 2 51 ? 26.506 22.989 14.379 1.00 63.15 140 ILE L C 1
ATOM 2295 O O . ILE B 2 51 ? 26.854 23.869 15.169 1.00 62.60 140 ILE L O 1
ATOM 2300 N N . LEU B 2 52 ? 26.742 21.695 14.574 1.00 66.93 141 LEU L N 1
ATOM 2301 C CA . LEU B 2 52 ? 27.476 21.199 15.735 1.00 73.16 141 LEU L CA 1
ATOM 2302 C C . LEU B 2 52 ? 28.869 21.817 15.875 1.00 75.38 141 LEU L C 1
ATOM 2303 O O . LEU B 2 52 ? 29.466 21.783 16.950 1.00 77.83 141 LEU L O 1
ATOM 2308 N N . GLU B 2 53 ? 29.373 22.390 14.787 1.00 77.83 142 GLU L N 1
ATOM 2309 C CA . GLU B 2 53 ? 30.694 23.021 14.777 1.00 80.11 142 GLU L CA 1
ATOM 2310 C C . GLU B 2 53 ? 30.631 24.512 14.405 1.00 80.24 142 GLU L C 1
ATOM 2311 O O . GLU B 2 53 ? 31.617 25.231 14.506 1.00 80.24 142 GLU L O 1
ATOM 2317 N N . LYS B 2 54 ? 29.434 24.974 14.053 1.00 80.24 143 LYS L N 1
ATOM 2318 C CA . LYS B 2 54 ? 29.166 26.366 13.648 1.00 79.33 143 LYS L CA 1
ATOM 2319 C C . LYS B 2 54 ? 27.651 26.446 13.495 1.00 79.48 143 LYS L C 1
ATOM 2320 O O . LYS B 2 54 ? 27.070 27.574 13.456 1.00 80.24 143 LYS L O 1
ATOM 2326 N N . GLU C 3 1 ? 29.639 0.565 -21.969 1.00 62.50 1 GLU X N 1
ATOM 2327 C CA . GLU C 3 1 ? 28.709 -0.575 -21.715 1.00 64.42 1 GLU X CA 1
ATOM 2328 C C . GLU C 3 1 ? 27.285 -0.240 -22.148 1.00 64.17 1 GLU X C 1
ATOM 2329 O O . GLU C 3 1 ? 26.970 0.915 -22.438 1.00 64.16 1 GLU X O 1
ATOM 2335 N N . GLU C 3 2 ? 26.431 -1.258 -22.198 1.00 63.71 2 GLU X N 1
ATOM 2336 C CA . GLU C 3 2 ? 25.041 -1.073 -22.599 1.00 63.20 2 GLU X CA 1
ATOM 2337 C C . GLU C 3 2 ? 24.041 -1.084 -21.443 1.00 59.61 2 GLU X C 1
ATOM 2338 O O . GLU C 3 2 ? 23.959 -2.046 -20.670 1.00 56.58 2 GLU X O 1
ATOM 2344 N N . TRP C 3 3 ? 23.279 0.000 -21.339 1.00 53.53 3 TRP X N 1
ATOM 2345 C CA . TRP C 3 3 ? 22.256 0.129 -20.313 1.00 48.19 3 TRP X CA 1
ATOM 2346 C C . TRP C 3 3 ? 20.903 0.040 -21.005 1.00 48.73 3 TRP X C 1
ATOM 2347 O O . TRP C 3 3 ? 20.754 0.493 -22.144 1.00 56.09 3 TRP X O 1
ATOM 2358 N N . GLU C 3 4 ? 19.918 -0.536 -20.327 1.00 39.14 4 GLU X N 1
ATOM 2359 C CA . GLU C 3 4 ? 18.590 -0.625 -20.903 1.00 32.49 4 GLU X CA 1
ATOM 2360 C C . GLU C 3 4 ? 17.766 0.606 -20.514 1.00 31.53 4 GLU X C 1
ATOM 2361 O O . GLU C 3 4 ? 17.646 0.916 -19.333 1.00 31.37 4 GLU X O 1
ATOM 2367 N N . VAL C 3 5 ? 17.233 1.324 -21.502 1.00 31.66 5 VAL X N 1
ATOM 2368 C CA . VAL C 3 5 ? 16.408 2.506 -21.229 1.00 30.34 5 VAL X CA 1
ATOM 2369 C C . VAL C 3 5 ? 14.967 2.080 -20.948 1.00 31.56 5 VAL X C 1
ATOM 2370 O O . VAL C 3 5 ? 14.337 1.422 -21.774 1.00 29.96 5 VAL X O 1
ATOM 2374 N N . LEU C 3 6 ? 14.452 2.452 -19.777 1.00 28.27 6 LEU X N 1
ATOM 2375 C CA . LEU C 3 6 ? 13.094 2.089 -19.396 1.00 20.44 6 LEU X CA 1
ATOM 2376 C C . LEU C 3 6 ? 12.103 3.234 -19.625 1.00 25.26 6 LEU X C 1
ATOM 2377 O O . LEU C 3 6 ? 10.907 3.005 -19.839 1.00 28.81 6 LEU X O 1
ATOM 2382 N N . CYS C 3 7 ? 12.602 4.466 -19.592 1.00 25.87 7 CYS X N 1
ATOM 2383 C CA . CYS C 3 7 ? 11.760 5.627 -19.828 1.00 23.71 7 CYS X CA 1
ATOM 2384 C C . CYS C 3 7 ? 12.593 6.751 -20.419 1.00 23.18 7 CYS X C 1
ATOM 2385 O O . CYS C 3 7 ? 13.715 7.006 -19.967 1.00 25.70 7 CYS X O 1
ATOM 2388 N N . TRP C 3 8 ? 12.031 7.436 -21.414 1.00 22.89 8 TRP X N 1
ATOM 2389 C CA . TRP C 3 8 ? 12.718 8.543 -22.070 1.00 20.29 8 TRP X CA 1
ATOM 2390 C C . TRP C 3 8 ? 12.541 9.860 -21.315 1.00 24.72 8 TRP X C 1
ATOM 2391 O O . TRP C 3 8 ? 13.490 10.629 -21.182 1.00 29.07 8 TRP X O 1
ATOM 2402 N N . THR C 3 9 ? 11.312 10.131 -20.877 1.00 25.59 9 THR X N 1
ATOM 2403 C CA . THR C 3 9 ? 10.985 11.346 -20.112 1.00 24.74 9 THR X CA 1
ATOM 2404 C C . THR C 3 9 ? 10.018 10.946 -18.995 1.00 23.13 9 THR X C 1
ATOM 2405 O O . THR C 3 9 ? 9.366 9.901 -19.078 1.00 27.02 9 THR X O 1
ATOM 2409 N N . TRP C 3 10 ? 9.888 11.787 -17.969 1.00 23.07 10 TRP X N 1
ATOM 2410 C CA . TRP C 3 10 ? 8.983 11.454 -16.879 1.00 24.56 10 TRP X CA 1
ATOM 2411 C C . TRP C 3 10 ? 7.528 11.388 -17.361 1.00 26.70 10 TRP X C 1
ATOM 2412 O O . TRP C 3 10 ? 6.799 10.457 -17.018 1.00 30.60 10 TRP X O 1
ATOM 2423 N N . GLU C 3 11 ? 7.155 12.314 -18.242 1.00 26.22 11 GLU X N 1
ATOM 2424 C CA . GLU C 3 11 ? 5.784 12.384 -18.767 1.00 30.17 11 GLU X CA 1
ATOM 2425 C C . GLU C 3 11 ? 5.364 11.143 -19.563 1.00 29.03 11 GLU X C 1
ATOM 2426 O O . GLU C 3 11 ? 4.189 10.780 -19.576 1.00 32.28 11 GLU X O 1
ATOM 2432 N N . THR C 3 12 ? 6.324 10.482 -20.202 1.00 31.74 12 THR X N 1
ATOM 2433 C CA . THR C 3 12 ? 6.036 9.284 -20.994 1.00 28.98 12 THR X CA 1
ATOM 2434 C C . THR C 3 12 ? 6.430 7.995 -20.276 1.00 31.96 12 THR X C 1
ATOM 2435 O O . THR C 3 12 ? 6.328 6.908 -20.844 1.00 32.96 12 THR X O 1
ATOM 2439 N N . CYS C 3 13 ? 6.841 8.116 -19.014 1.00 31.13 13 CYS X N 1
ATOM 2440 C CA . CYS C 3 13 ? 7.277 6.957 -18.246 1.00 27.19 13 CYS X CA 1
ATOM 2441 C C . CYS C 3 13 ? 6.138 6.106 -17.705 1.00 26.72 13 CYS X C 1
ATOM 2442 O O . CYS C 3 13 ? 5.159 6.622 -17.165 1.00 30.64 13 CYS X O 1
ATOM 2445 N N . GLU C 3 14 ? 6.252 4.802 -17.926 1.00 23.91 14 GLU X N 1
ATOM 2446 C CA . GLU C 3 14 ? 5.274 3.824 -17.453 1.00 27.88 14 GLU X CA 1
ATOM 2447 C C . GLU C 3 14 ? 6.107 2.679 -16.920 1.00 24.49 14 GLU X C 1
ATOM 2448 O O . GLU C 3 14 ? 7.063 2.265 -17.561 1.00 29.85 14 GLU X O 1
ATOM 2454 N N . ARG C 3 15 ? 5.737 2.160 -15.758 1.00 24.50 15 ARG X N 1
ATOM 2455 C CA . ARG C 3 15 ? 6.494 1.084 -15.137 1.00 26.62 15 ARG X CA 1
ATOM 2456 C C . ARG C 3 15 ? 5.544 0.317 -14.215 1.00 29.18 15 ARG X C 1
ATOM 2457 O O . ARG C 3 15 ? 5.605 -0.931 -14.191 1.00 33.93 15 ARG X O 1
#

Foldseek 3Di:
DVDVVQQAQQKKFKDFPNHTQAIWGAAFQWKIKFWPLSPVDDDPTPFIKIWGFDDVPVPGIDIFTWQAKEAAPQDDHPALFSTMIMTTTPGTDDDDPRHDGAHADALVCCVPPQLPFQWWWAWWAVIHIDIKGWDHLVCFVVQCVVRDDPPHDPDRSPFKGFIHKAAAADPIHRHSHRTFTWTDDPHGIHGQWGFHQAHNHDNHMHTGMTTGSSQCSVVNVCVVPDDDDHDHYYHDYDD/DCVPPNLLAPAHWDQDDPDGIAHADDPQWGDDPVRHDIHGPDPDDPPDDVVVVD/DDDDDQDDDPVGHDD

Sequence (308 aa):
KVCPKGECPWQQVLLLVNGAQLCGGTLINTIWVVSAAHCFDKIKNWRNLIAVLGEHDHDGDEQSRRVAQVIIPSTYVPGTTNHDIALLRLHHQPVVLTDHVVPLCLPERTFSERTLAFVRFSLVSGWTALELMVLNVPRLMTQDCLQQSRRKVGDSPNITEYMFCAGYSDGSKDSCKGDSGGPHATHYRRGTWYLTGIVSWGQGCATVGHFGVYTRVSQYIEWLQQKLMRSEPRPGVLLRAPFPICVNENGGCEQYCSDHTGTKRSCRCHEGYSLLADGVSCTPTVEYPCGKIPILEKEEWEVLCWTWETCER

Radius of gyration: 18.82 Å; Cα contacts (8 Å, |Δi|>4): 793; chains: 3; bounding box: 57×48×41 Å